Protein AF-A0A0F8WUV6-F1 (afdb_monomer_lite)

Organism: NCBI:txid412755

Radius of gyration: 24.49 Å; chains: 1; bounding box: 66×44×74 Å

Structure (mmCIF, N/CA/C/O backbone):
data_AF-A0A0F8WUV6-F1
#
_entry.id   AF-A0A0F8WUV6-F1
#
loop_
_atom_site.group_PDB
_atom_site.id
_atom_site.type_symbol
_atom_site.label_atom_id
_atom_site.label_alt_id
_atom_site.label_comp_id
_atom_site.label_asym_id
_atom_site.label_entity_id
_atom_site.label_seq_id
_atom_site.pdbx_PDB_ins_code
_atom_site.Cartn_x
_atom_site.Cartn_y
_atom_site.Cartn_z
_atom_site.occupancy
_atom_site.B_iso_or_equiv
_atom_site.auth_seq_id
_atom_site.auth_comp_id
_atom_site.auth_asym_id
_atom_site.auth_atom_id
_atom_site.pdbx_PDB_model_num
ATOM 1 N N . PRO A 1 1 ? 32.909 2.231 -0.859 1.00 32.19 1 PRO A N 1
ATOM 2 C CA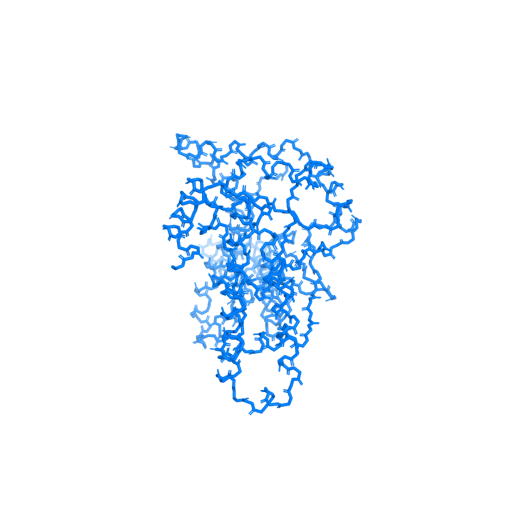 . PRO A 1 1 ? 32.395 1.569 -2.089 1.00 32.19 1 PRO A CA 1
ATOM 3 C C . PRO A 1 1 ? 30.992 2.029 -2.549 1.00 32.19 1 PRO A C 1
ATOM 5 O O . PRO A 1 1 ? 30.653 1.810 -3.706 1.00 32.19 1 PRO A O 1
ATOM 8 N N . PHE A 1 2 ? 30.187 2.683 -1.698 1.00 37.34 2 PHE A N 1
ATOM 9 C CA . PHE A 1 2 ? 28.805 3.091 -2.011 1.00 37.34 2 PHE A CA 1
ATOM 10 C C . PHE A 1 2 ? 28.686 4.558 -2.443 1.00 37.34 2 PHE A C 1
ATOM 12 O O . PHE A 1 2 ? 27.994 5.354 -1.822 1.00 37.34 2 PHE A O 1
ATOM 19 N N . GLY A 1 3 ? 29.386 4.915 -3.517 1.00 37.34 3 GLY A N 1
ATOM 20 C CA . GLY A 1 3 ? 29.335 6.248 -4.119 1.00 37.34 3 GLY A CA 1
ATOM 21 C C . GLY A 1 3 ? 28.857 6.193 -5.564 1.00 37.34 3 GLY A C 1
ATOM 22 O O . GLY A 1 3 ? 29.562 6.653 -6.453 1.00 37.34 3 GLY A O 1
ATOM 23 N N . ARG A 1 4 ? 27.698 5.585 -5.838 1.00 47.25 4 ARG A N 1
ATOM 24 C CA . ARG A 1 4 ? 27.008 5.854 -7.106 1.00 47.25 4 ARG A CA 1
ATOM 25 C C . ARG A 1 4 ? 26.023 6.976 -6.825 1.00 47.25 4 ARG A C 1
ATOM 27 O O . ARG A 1 4 ? 25.010 6.760 -6.171 1.00 47.25 4 ARG A O 1
ATOM 34 N N . THR A 1 5 ? 26.369 8.182 -7.260 1.00 59.06 5 THR A N 1
ATOM 35 C CA . THR A 1 5 ? 25.473 9.339 -7.215 1.00 59.06 5 THR A CA 1
ATOM 36 C C . THR A 1 5 ? 24.169 9.016 -7.962 1.00 59.06 5 THR A C 1
ATOM 38 O O . THR A 1 5 ? 24.191 8.185 -8.875 1.00 59.06 5 THR A O 1
ATOM 41 N N . PRO A 1 6 ? 23.037 9.671 -7.641 1.00 59.19 6 PRO A N 1
ATOM 42 C CA . PRO A 1 6 ? 21.772 9.510 -8.373 1.00 59.19 6 PRO A CA 1
ATOM 43 C C . PRO A 1 6 ? 21.948 9.554 -9.896 1.00 59.19 6 PRO A C 1
ATOM 45 O O . PRO A 1 6 ? 21.389 8.741 -10.629 1.00 59.19 6 PRO A O 1
ATOM 48 N N . SER A 1 7 ? 22.822 10.453 -10.356 1.00 66.06 7 SER A N 1
ATOM 49 C CA . SER A 1 7 ? 23.191 10.609 -11.760 1.00 66.06 7 SER A CA 1
ATOM 50 C C . SER A 1 7 ? 23.810 9.350 -12.371 1.00 66.06 7 SER A C 1
ATOM 52 O O . SER A 1 7 ? 23.517 9.027 -13.516 1.00 66.06 7 SER A O 1
ATOM 54 N N . ALA A 1 8 ? 24.621 8.596 -11.627 1.00 72.81 8 ALA A N 1
ATOM 55 C CA . ALA A 1 8 ? 25.230 7.368 -12.124 1.00 72.81 8 ALA A CA 1
ATOM 56 C C . ALA A 1 8 ? 24.192 6.257 -12.340 1.00 72.81 8 ALA A C 1
ATOM 58 O O . ALA A 1 8 ? 24.299 5.519 -13.317 1.00 72.81 8 ALA A O 1
ATOM 59 N N . VAL A 1 9 ? 23.184 6.145 -11.467 1.00 69.06 9 VAL A N 1
ATOM 60 C CA . VAL A 1 9 ? 22.094 5.163 -11.620 1.00 69.06 9 VAL A CA 1
ATOM 61 C C . VAL A 1 9 ? 21.171 5.553 -12.770 1.00 69.06 9 VAL A C 1
ATOM 63 O O . VAL A 1 9 ? 20.917 4.723 -13.640 1.00 69.06 9 VAL A O 1
ATOM 66 N N . ALA A 1 10 ? 20.766 6.824 -12.842 1.00 73.56 10 ALA A N 1
ATOM 67 C CA . ALA A 1 10 ? 19.982 7.350 -13.960 1.00 73.56 10 ALA A CA 1
ATOM 68 C C . ALA A 1 10 ? 20.689 7.122 -15.308 1.00 73.56 10 ALA A C 1
ATOM 70 O O . ALA A 1 10 ? 20.080 6.663 -16.273 1.00 73.56 10 ALA A O 1
ATOM 71 N N . MET A 1 11 ? 22.007 7.342 -15.362 1.00 78.25 11 MET A N 1
ATOM 72 C CA . MET A 1 11 ? 22.802 7.057 -16.556 1.00 78.25 11 MET A CA 1
ATOM 73 C C . MET A 1 11 ? 22.821 5.573 -16.925 1.00 78.25 11 MET A C 1
ATOM 75 O O . MET A 1 11 ? 22.878 5.264 -18.113 1.00 78.25 11 MET A O 1
ATOM 79 N N . GLN A 1 12 ? 22.767 4.649 -15.958 1.00 80.19 12 GLN A N 1
ATOM 80 C CA . GLN A 1 12 ? 22.613 3.228 -16.279 1.00 80.19 12 GLN A CA 1
ATOM 81 C C . GLN A 1 12 ? 21.224 2.935 -16.846 1.00 80.19 12 GLN A C 1
ATOM 83 O O . GLN A 1 12 ? 21.153 2.281 -17.876 1.00 80.19 12 GLN A O 1
ATOM 88 N N . ILE A 1 13 ? 20.148 3.473 -16.268 1.00 76.44 13 ILE A N 1
ATOM 89 C CA . ILE A 1 13 ? 18.793 3.304 -16.823 1.00 76.44 13 ILE A CA 1
ATOM 90 C C . ILE A 1 13 ? 18.757 3.767 -18.291 1.00 76.44 13 ILE A C 1
ATOM 92 O O . ILE A 1 13 ? 18.311 3.021 -19.156 1.00 76.44 13 ILE A O 1
ATOM 96 N N . ILE A 1 14 ? 19.343 4.931 -18.601 1.00 80.50 14 ILE A N 1
ATOM 97 C CA . ILE A 1 14 ? 19.450 5.436 -19.982 1.00 80.50 14 ILE A CA 1
ATOM 98 C C . ILE A 1 14 ? 20.308 4.520 -20.866 1.00 80.50 14 ILE A C 1
ATOM 100 O O . ILE A 1 14 ? 19.951 4.254 -22.007 1.00 80.50 14 ILE A O 1
ATOM 104 N N . ASN A 1 15 ? 21.462 4.053 -20.381 1.00 82.81 15 ASN A N 1
ATOM 105 C CA . ASN A 1 15 ? 22.360 3.220 -21.188 1.00 82.81 15 ASN A CA 1
ATOM 106 C C . ASN A 1 15 ? 21.780 1.826 -21.486 1.00 82.81 15 ASN A C 1
ATOM 108 O O . ASN A 1 15 ? 22.203 1.208 -22.459 1.00 82.81 15 ASN A O 1
ATOM 112 N N . TYR A 1 16 ? 20.876 1.329 -20.640 1.00 83.31 16 TYR A N 1
ATOM 113 C CA . TYR A 1 16 ? 20.219 0.033 -20.805 1.00 83.31 16 TYR A CA 1
ATOM 114 C C . TYR A 1 16 ? 18.838 0.141 -21.480 1.00 83.31 16 TYR A C 1
ATOM 116 O O . TYR A 1 16 ? 18.284 -0.876 -21.874 1.00 83.31 16 TYR A O 1
ATOM 124 N N . SER A 1 17 ? 18.287 1.339 -21.679 1.00 79.50 17 SER A N 1
ATOM 125 C CA . SER A 1 17 ? 17.032 1.527 -22.418 1.00 79.50 17 SER A CA 1
ATOM 126 C C . SER A 1 17 ? 17.257 1.603 -23.942 1.00 79.50 17 SER A C 1
ATOM 128 O O . SER A 1 17 ? 18.400 1.769 -24.391 1.00 79.50 17 SER A O 1
ATOM 130 N N . PRO A 1 18 ? 16.187 1.564 -24.767 1.00 76.44 18 PRO A N 1
ATOM 131 C CA . PRO A 1 18 ? 16.292 1.781 -26.215 1.00 76.44 18 PRO A CA 1
ATOM 132 C C . PRO A 1 18 ? 17.004 3.092 -26.595 1.00 76.44 18 PRO A C 1
ATOM 134 O O . PRO A 1 18 ? 17.734 3.153 -27.586 1.00 76.44 18 PRO A O 1
ATOM 137 N N . VAL A 1 19 ? 16.878 4.136 -25.766 1.00 81.25 19 VAL A N 1
ATOM 138 C CA . VAL A 1 19 ? 17.572 5.425 -25.951 1.00 81.25 19 VAL A CA 1
ATOM 139 C C . VAL A 1 19 ? 19.096 5.256 -25.892 1.00 81.25 19 VAL A C 1
ATOM 141 O O . VAL A 1 19 ? 19.833 5.934 -26.614 1.00 81.25 19 VAL A O 1
ATOM 144 N N . GLY A 1 20 ? 19.591 4.319 -25.080 1.00 77.06 20 GLY A N 1
ATOM 145 C CA . GLY A 1 20 ? 21.008 3.971 -24.990 1.00 77.06 20 GLY A CA 1
ATOM 146 C C . GLY A 1 20 ? 21.584 3.439 -26.303 1.00 77.06 20 GLY A C 1
ATOM 147 O O . GLY A 1 20 ? 22.730 3.754 -26.642 1.00 77.06 20 GLY A O 1
ATOM 148 N N . ILE A 1 21 ? 20.780 2.712 -27.086 1.00 79.50 21 ILE A N 1
ATOM 149 C CA . ILE A 1 21 ? 21.160 2.227 -28.420 1.00 79.50 21 ILE A CA 1
ATOM 150 C C . ILE A 1 21 ? 21.359 3.422 -29.357 1.00 79.50 21 ILE A C 1
ATOM 152 O O . ILE A 1 21 ? 22.437 3.580 -29.931 1.00 79.50 21 ILE A O 1
ATOM 156 N N . VAL A 1 22 ? 20.373 4.323 -29.439 1.00 80.06 22 VAL A N 1
ATOM 157 C CA . VAL A 1 22 ? 20.438 5.533 -30.283 1.00 80.06 22 VAL A CA 1
ATOM 158 C C . VAL A 1 22 ? 21.642 6.401 -29.913 1.00 80.06 22 VAL A C 1
ATOM 160 O O . VAL A 1 22 ? 22.431 6.789 -30.777 1.00 80.06 22 VAL A O 1
ATOM 163 N N . LYS A 1 23 ? 21.848 6.642 -28.613 1.00 80.69 23 LYS A N 1
ATOM 164 C CA . LYS A 1 23 ? 23.014 7.367 -28.094 1.00 80.69 23 LYS A CA 1
ATOM 165 C C . LYS A 1 23 ? 24.329 6.717 -28.531 1.00 80.69 23 LYS A C 1
ATOM 167 O O . LYS A 1 23 ? 25.264 7.428 -28.897 1.00 80.69 23 LYS A O 1
ATOM 172 N N . THR A 1 24 ? 24.402 5.387 -28.518 1.00 80.25 24 THR A N 1
ATOM 173 C CA . THR A 1 24 ? 25.588 4.633 -28.947 1.00 80.25 24 THR A CA 1
ATOM 174 C C . THR A 1 24 ? 25.874 4.833 -30.436 1.00 80.25 24 THR A C 1
ATOM 176 O O . THR A 1 24 ? 27.029 5.076 -30.794 1.00 80.25 24 THR A O 1
ATOM 179 N N . PHE A 1 25 ? 24.848 4.805 -31.295 1.00 78.94 25 PHE A N 1
ATOM 180 C CA . PHE A 1 25 ? 24.992 5.094 -32.727 1.00 78.94 25 PHE A CA 1
ATOM 181 C C . PHE A 1 25 ? 25.501 6.518 -32.973 1.00 78.94 25 PHE A C 1
ATOM 183 O O . PHE A 1 25 ? 26.522 6.698 -33.637 1.00 78.94 25 PHE A O 1
ATOM 190 N N . VAL A 1 26 ? 24.856 7.527 -32.379 1.00 78.88 26 VAL A N 1
ATOM 191 C CA . VAL A 1 26 ? 25.232 8.941 -32.563 1.00 78.88 26 VAL A CA 1
ATOM 192 C C . VAL A 1 26 ? 26.659 9.211 -32.078 1.00 78.88 26 VAL A C 1
ATOM 194 O O . VAL A 1 26 ? 27.425 9.891 -32.759 1.00 78.88 26 VAL A O 1
ATOM 197 N N . GLN A 1 27 ? 27.055 8.655 -30.930 1.00 78.44 27 GLN A N 1
ATOM 198 C CA . GLN A 1 27 ? 28.390 8.881 -30.364 1.00 78.44 27 GLN A CA 1
ATOM 199 C C . GLN A 1 27 ? 29.517 8.204 -31.153 1.00 78.44 27 GLN A C 1
ATOM 201 O O . GLN A 1 27 ? 30.629 8.734 -31.166 1.00 78.44 27 GLN A O 1
ATOM 206 N N . ASN A 1 28 ? 29.247 7.064 -31.797 1.00 72.00 28 ASN A N 1
ATOM 207 C CA . ASN A 1 28 ? 30.245 6.335 -32.587 1.00 72.00 28 ASN A CA 1
ATOM 208 C C . ASN A 1 28 ? 30.319 6.813 -34.046 1.00 72.00 28 ASN A C 1
ATOM 210 O O . ASN A 1 28 ? 31.401 6.804 -34.625 1.00 72.00 28 ASN A O 1
ATOM 214 N N . ILE A 1 29 ? 29.207 7.274 -34.630 1.00 67.31 29 ILE A N 1
ATOM 215 C CA . ILE A 1 29 ? 29.172 7.810 -36.001 1.00 67.31 29 ILE A CA 1
ATOM 216 C C . ILE A 1 29 ? 29.603 9.286 -36.020 1.00 67.31 29 ILE A C 1
ATOM 218 O O . ILE A 1 29 ? 30.429 9.684 -36.836 1.00 67.31 29 ILE A O 1
ATOM 222 N N . GLY A 1 30 ? 29.116 10.099 -35.077 1.00 63.50 30 GLY A N 1
ATOM 223 C CA . GLY A 1 30 ? 29.331 11.552 -35.059 1.00 63.50 30 GLY A CA 1
ATOM 224 C C . GLY A 1 30 ? 30.741 12.016 -34.672 1.00 63.50 30 GLY A C 1
ATOM 225 O O . GLY A 1 30 ? 31.032 13.203 -34.768 1.00 63.50 30 GLY A O 1
ATOM 226 N N . ARG A 1 31 ? 31.629 11.115 -34.226 1.00 63.06 31 ARG A N 1
ATOM 227 C CA . ARG A 1 31 ? 33.005 11.449 -33.796 1.00 63.06 31 ARG A CA 1
ATOM 228 C C . ARG A 1 31 ? 34.099 11.029 -34.782 1.00 63.06 31 ARG A C 1
ATOM 230 O O . ARG A 1 31 ? 35.277 11.188 -34.474 1.00 63.06 31 ARG A O 1
ATOM 237 N N . GLY A 1 32 ? 33.737 10.478 -35.944 1.00 61.62 32 GLY A N 1
ATOM 238 C CA . GLY A 1 32 ? 34.691 10.121 -37.005 1.00 61.62 32 GLY A CA 1
ATOM 239 C C . GLY A 1 32 ? 35.685 9.000 -36.656 1.00 61.62 32 GLY A C 1
ATOM 240 O O . GLY A 1 32 ? 36.588 8.723 -37.440 1.00 61.62 32 GLY A O 1
ATOM 241 N N . ARG A 1 33 ? 35.539 8.343 -35.496 1.00 67.19 33 ARG A N 1
ATOM 242 C CA . ARG A 1 33 ? 36.292 7.148 -35.089 1.00 67.19 33 ARG A CA 1
ATOM 243 C C . ARG A 1 33 ? 35.328 6.148 -34.463 1.00 67.19 33 ARG A C 1
ATOM 245 O O . ARG A 1 33 ? 34.777 6.406 -33.395 1.00 67.19 33 ARG A O 1
ATOM 252 N N . PHE A 1 34 ? 35.135 5.021 -35.138 1.00 79.19 34 PHE A N 1
ATOM 253 C CA . PHE A 1 34 ? 34.288 3.934 -34.665 1.00 79.19 34 PHE A CA 1
ATOM 254 C C . PHE A 1 34 ? 35.036 3.110 -33.611 1.00 79.19 34 PHE A C 1
ATOM 256 O O . PHE A 1 34 ? 36.043 2.473 -33.921 1.00 79.19 34 PHE A O 1
ATOM 263 N N . ASP A 1 35 ? 34.550 3.112 -32.368 1.00 83.75 35 ASP A N 1
ATOM 264 C CA . ASP A 1 35 ? 35.048 2.219 -31.321 1.00 83.75 35 ASP A CA 1
ATOM 265 C C . ASP A 1 35 ? 34.133 0.991 -31.251 1.00 83.75 35 ASP A C 1
ATOM 267 O O . ASP A 1 35 ? 33.050 1.014 -30.661 1.00 83.75 35 ASP A O 1
ATOM 271 N N . GLN A 1 36 ? 34.588 -0.108 -31.857 1.00 83.12 36 GLN A N 1
ATOM 272 C CA . GLN A 1 36 ? 33.837 -1.363 -31.927 1.00 83.12 36 GLN A CA 1
ATOM 273 C C . GLN A 1 36 ? 33.439 -1.894 -30.544 1.00 83.12 36 GLN A C 1
ATOM 275 O O . GLN A 1 36 ? 32.348 -2.444 -30.377 1.00 83.12 36 GLN A O 1
ATOM 280 N N . ARG A 1 37 ? 34.303 -1.723 -29.536 1.00 85.31 37 ARG A N 1
ATOM 281 C CA . ARG A 1 37 ? 34.044 -2.203 -28.177 1.00 85.31 37 ARG A CA 1
ATOM 282 C C . ARG A 1 37 ? 32.957 -1.364 -27.516 1.00 85.31 37 ARG A C 1
ATOM 284 O O . ARG A 1 37 ? 32.045 -1.936 -26.925 1.00 85.31 37 ARG A O 1
ATOM 291 N N . LEU A 1 38 ? 33.029 -0.034 -27.611 1.00 81.31 38 LEU A N 1
ATOM 292 C CA . LEU A 1 38 ? 31.988 0.847 -27.066 1.00 81.31 38 LEU A CA 1
ATOM 293 C C . LEU A 1 38 ? 30.650 0.648 -27.776 1.00 81.31 38 LEU A C 1
ATOM 295 O O . LEU A 1 38 ? 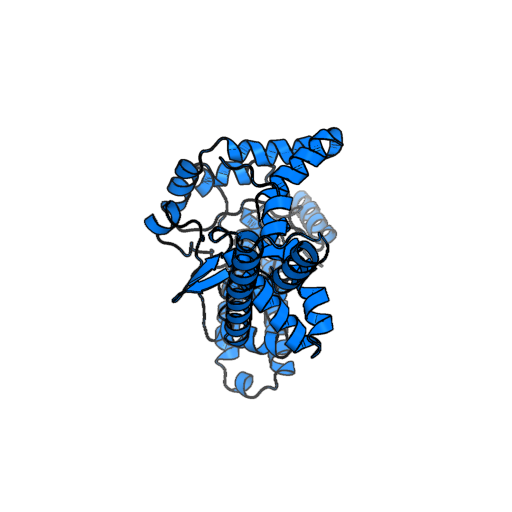29.612 0.622 -27.116 1.00 81.31 38 LEU A O 1
ATOM 299 N N . PHE A 1 39 ? 30.680 0.464 -29.093 1.00 83.75 39 PHE A N 1
ATOM 300 C CA . PHE A 1 39 ? 29.491 0.195 -29.887 1.00 83.75 39 PHE A CA 1
ATOM 301 C C . PHE A 1 39 ? 28.821 -1.130 -29.494 1.00 83.75 39 PHE A C 1
ATOM 303 O O . PHE A 1 39 ? 27.643 -1.145 -29.140 1.00 83.75 39 PHE A O 1
ATOM 310 N N . SER A 1 40 ? 29.588 -2.226 -29.456 1.00 85.88 40 SER A N 1
ATOM 311 C CA . SER A 1 40 ? 29.090 -3.550 -29.058 1.00 85.88 40 SER A CA 1
ATOM 312 C C . SER A 1 40 ? 28.564 -3.559 -27.617 1.00 85.88 40 SER A C 1
ATOM 314 O O . SER A 1 40 ? 27.461 -4.039 -27.358 1.00 85.88 40 SER A O 1
ATOM 316 N N . GLN A 1 41 ? 29.291 -2.939 -26.678 1.00 86.62 41 GLN A N 1
ATOM 317 C CA . GLN A 1 41 ? 28.828 -2.805 -25.293 1.00 86.62 41 GLN A CA 1
ATOM 318 C C . GLN A 1 41 ? 27.547 -1.969 -25.185 1.00 86.62 41 GLN A C 1
ATOM 320 O O . GLN A 1 41 ? 26.678 -2.303 -24.384 1.00 86.62 41 GLN A O 1
ATOM 325 N N . GLY A 1 42 ? 27.421 -0.887 -25.955 1.00 83.69 42 GLY A N 1
ATOM 326 C CA . GLY A 1 42 ? 26.232 -0.036 -25.948 1.00 83.69 42 GLY A CA 1
ATOM 327 C C . GLY A 1 42 ? 24.994 -0.749 -26.492 1.00 83.69 42 GLY A C 1
ATOM 328 O O . GLY A 1 42 ? 23.955 -0.737 -25.835 1.00 83.69 42 GLY A O 1
ATOM 329 N N . ILE A 1 43 ? 25.123 -1.450 -27.625 1.00 85.38 43 ILE A N 1
ATOM 330 C CA . ILE A 1 43 ? 24.038 -2.277 -28.175 1.00 85.38 43 ILE A CA 1
ATOM 331 C C . ILE A 1 43 ? 23.666 -3.396 -27.205 1.00 85.38 43 ILE A C 1
ATOM 333 O O . ILE A 1 43 ? 22.489 -3.562 -26.897 1.00 85.38 43 ILE A O 1
ATOM 337 N N . GLY A 1 44 ? 24.652 -4.128 -26.678 1.00 86.56 44 GLY A N 1
ATOM 338 C CA . GLY A 1 44 ? 24.404 -5.224 -25.742 1.00 86.56 44 GLY A CA 1
ATOM 339 C C . GLY A 1 44 ? 23.648 -4.769 -24.491 1.00 86.56 44 GLY A C 1
ATOM 340 O O . GLY A 1 44 ? 22.690 -5.423 -24.078 1.00 86.56 44 GLY A O 1
ATOM 341 N N . ARG A 1 45 ? 24.016 -3.612 -23.919 1.00 86.94 45 ARG A N 1
ATOM 342 C CA . ARG A 1 45 ? 23.289 -3.014 -22.785 1.00 86.94 45 ARG A CA 1
ATOM 343 C C . ARG A 1 45 ? 21.863 -2.632 -23.163 1.00 86.94 45 ARG A C 1
ATOM 345 O O . ARG A 1 45 ? 20.946 -2.970 -22.423 1.00 86.94 45 ARG A O 1
ATOM 352 N N . GLY A 1 46 ? 21.683 -1.983 -24.310 1.00 84.94 46 GLY A N 1
ATOM 353 C CA . GLY A 1 46 ? 20.366 -1.579 -24.790 1.00 84.94 46 GLY A CA 1
ATOM 354 C C . GLY A 1 46 ? 19.427 -2.761 -25.035 1.00 84.94 46 GLY A C 1
ATOM 355 O O . GLY A 1 46 ? 18.285 -2.727 -24.589 1.00 84.94 46 GLY A O 1
ATOM 356 N N . ILE A 1 47 ? 19.908 -3.839 -25.665 1.00 87.31 47 ILE A N 1
ATOM 357 C CA . ILE A 1 47 ? 19.124 -5.073 -25.852 1.00 87.31 47 ILE A CA 1
ATOM 358 C C . ILE A 1 47 ? 18.764 -5.682 -24.494 1.00 87.31 47 ILE A C 1
ATOM 360 O O . ILE A 1 47 ? 17.601 -5.992 -24.248 1.00 87.31 47 ILE A O 1
ATOM 364 N N . THR A 1 48 ? 19.743 -5.802 -23.593 1.00 89.50 48 THR A N 1
ATOM 365 C CA . THR A 1 48 ? 19.534 -6.404 -22.266 1.00 89.50 48 THR A CA 1
ATOM 366 C C . THR A 1 48 ? 18.479 -5.655 -21.461 1.00 89.50 48 THR A C 1
ATOM 368 O O . THR A 1 48 ? 17.599 -6.274 -20.869 1.00 89.50 48 THR A O 1
ATOM 371 N N . GLY A 1 49 ? 18.545 -4.324 -21.422 1.00 88.56 49 GLY A N 1
ATOM 372 C CA . GLY A 1 49 ? 17.559 -3.568 -20.662 1.00 88.56 49 GLY A CA 1
ATOM 373 C C . GLY A 1 49 ? 16.216 -3.430 -21.366 1.00 88.56 49 GLY A C 1
ATOM 374 O O . GLY A 1 49 ? 15.205 -3.405 -20.677 1.00 88.56 49 GLY A O 1
ATOM 375 N N . THR A 1 50 ? 16.167 -3.453 -22.701 1.00 88.62 50 THR A N 1
ATOM 376 C CA . THR A 1 50 ? 14.893 -3.555 -23.438 1.00 88.62 50 THR A CA 1
ATOM 377 C C . THR A 1 50 ? 14.179 -4.868 -23.117 1.00 88.62 50 THR A C 1
ATOM 379 O O . THR A 1 50 ? 12.976 -4.857 -22.885 1.00 88.62 50 THR A O 1
ATOM 382 N N . ALA A 1 51 ? 14.913 -5.981 -23.010 1.00 92.44 51 ALA A N 1
ATOM 383 C CA . ALA A 1 51 ? 14.339 -7.250 -22.566 1.00 92.44 51 ALA A CA 1
ATOM 384 C C . ALA A 1 51 ? 13.785 -7.162 -21.132 1.00 92.44 51 ALA A C 1
ATOM 386 O O . ALA A 1 51 ? 12.698 -7.663 -20.868 1.00 92.44 51 ALA A O 1
ATOM 387 N N . ALA A 1 52 ? 14.484 -6.483 -20.216 1.00 93.88 52 ALA A N 1
ATOM 388 C CA . ALA A 1 52 ? 13.975 -6.251 -18.862 1.00 93.88 52 ALA A CA 1
ATOM 389 C C . ALA A 1 52 ? 12.711 -5.369 -18.850 1.00 93.88 52 ALA A C 1
ATOM 391 O O . ALA A 1 52 ? 11.772 -5.671 -18.126 1.00 93.88 52 ALA A O 1
ATOM 392 N N . ILE A 1 53 ? 12.658 -4.316 -19.670 1.00 93.56 53 ILE A N 1
ATOM 393 C CA . ILE A 1 53 ? 11.454 -3.482 -19.827 1.00 93.56 53 ILE A CA 1
ATOM 394 C C . ILE A 1 53 ? 10.287 -4.335 -20.331 1.00 93.56 53 ILE A C 1
ATOM 396 O O . ILE A 1 53 ? 9.217 -4.290 -19.740 1.00 93.56 53 ILE A O 1
ATOM 400 N N . PHE A 1 54 ? 10.503 -5.158 -21.359 1.00 95.00 54 PHE A N 1
ATOM 401 C CA . PHE A 1 54 ? 9.470 -6.054 -21.881 1.00 95.00 54 PHE A CA 1
ATOM 402 C C . PHE A 1 54 ? 8.963 -7.038 -20.816 1.00 95.00 54 PHE A C 1
ATOM 404 O O . PHE A 1 54 ? 7.762 -7.174 -20.627 1.00 95.00 54 PHE A O 1
ATOM 411 N N . ILE A 1 55 ? 9.866 -7.650 -20.041 1.00 96.75 55 ILE A N 1
ATOM 412 C CA . ILE A 1 55 ? 9.476 -8.489 -18.897 1.00 96.75 55 ILE A CA 1
ATOM 413 C C . ILE A 1 55 ? 8.640 -7.684 -17.894 1.00 96.75 55 ILE A C 1
ATOM 415 O O . ILE A 1 55 ? 7.652 -8.191 -17.381 1.00 96.75 55 ILE A O 1
ATOM 419 N N . GLY A 1 56 ? 9.013 -6.434 -17.617 1.00 96.56 56 GLY A N 1
ATOM 420 C CA . GLY A 1 56 ? 8.245 -5.547 -16.745 1.00 96.56 56 GLY A CA 1
ATOM 421 C C . GLY A 1 56 ? 6.827 -5.265 -17.248 1.00 96.56 56 GLY A C 1
ATOM 422 O O . GLY A 1 56 ? 5.907 -5.240 -16.436 1.00 96.56 56 GLY A O 1
ATOM 423 N N . MET A 1 57 ? 6.652 -5.093 -18.563 1.00 96.44 57 MET A N 1
ATOM 424 C CA . MET A 1 57 ? 5.336 -4.927 -19.196 1.00 96.44 57 MET A CA 1
ATOM 425 C C . MET A 1 57 ? 4.474 -6.177 -18.994 1.00 96.44 57 MET A C 1
ATOM 427 O O . MET A 1 57 ? 3.396 -6.090 -18.418 1.00 96.44 57 MET A O 1
ATOM 431 N N . GLU A 1 58 ? 5.002 -7.351 -19.344 1.00 97.19 58 GLU A N 1
ATOM 432 C CA . GLU A 1 58 ? 4.318 -8.641 -19.162 1.00 97.19 58 GLU A CA 1
ATOM 433 C C . GLU A 1 58 ? 3.966 -8.904 -17.691 1.00 97.19 58 GLU A C 1
ATOM 435 O O . GLU A 1 58 ? 2.880 -9.379 -17.361 1.00 97.19 58 GLU A O 1
ATOM 440 N N . MET A 1 59 ? 4.866 -8.563 -16.763 1.00 97.06 59 MET A N 1
ATOM 441 C CA . MET A 1 59 ? 4.578 -8.681 -15.335 1.00 97.06 59 MET A CA 1
ATOM 442 C C . MET A 1 59 ? 3.437 -7.758 -14.895 1.00 97.06 59 MET A C 1
ATOM 444 O O . MET A 1 59 ? 2.742 -8.107 -13.947 1.00 97.06 59 MET A O 1
ATOM 448 N N . PHE A 1 60 ? 3.237 -6.604 -15.533 1.00 96.06 60 PHE A N 1
ATOM 449 C CA . PHE A 1 60 ? 2.119 -5.708 -15.227 1.00 96.06 60 PHE A CA 1
ATOM 450 C C . PHE A 1 60 ? 0.796 -6.268 -15.729 1.00 96.06 60 PHE A C 1
ATOM 452 O O . PHE A 1 60 ? -0.134 -6.384 -14.935 1.00 96.06 60 PHE A O 1
ATOM 459 N N . GLU A 1 61 ? 0.747 -6.729 -16.979 1.00 94.50 61 GLU A N 1
ATOM 460 C CA . GLU A 1 61 ? -0.458 -7.349 -17.550 1.00 94.50 61 GLU A CA 1
ATOM 461 C C . GLU A 1 61 ? -0.931 -8.568 -16.740 1.00 94.50 61 GLU A C 1
ATOM 463 O O . GLU A 1 61 ? -2.126 -8.823 -16.614 1.00 94.50 61 GLU A O 1
ATOM 468 N N . ASN A 1 62 ? 0.007 -9.303 -16.134 1.00 94.75 62 ASN A N 1
ATOM 469 C CA . ASN A 1 62 ? -0.281 -10.485 -15.319 1.00 94.75 62 ASN A CA 1
ATOM 470 C C . ASN A 1 62 ? -0.419 -10.189 -13.808 1.00 94.75 62 ASN A C 1
ATOM 472 O O . ASN A 1 62 ? -0.386 -11.116 -12.995 1.00 94.75 62 ASN A O 1
ATOM 476 N N . ASP A 1 63 ? -0.524 -8.917 -13.400 1.00 92.50 63 ASP A N 1
ATOM 477 C CA . ASP A 1 63 ? -0.611 -8.489 -11.992 1.00 92.50 63 ASP A CA 1
ATOM 478 C C . ASP A 1 63 ? 0.543 -9.038 -11.115 1.00 92.50 63 ASP A C 1
ATOM 480 O O . ASP A 1 63 ? 0.399 -9.313 -9.925 1.00 92.50 63 ASP A O 1
ATOM 484 N N . MET A 1 64 ? 1.721 -9.252 -11.703 1.00 96.12 64 MET A N 1
ATOM 485 C CA . MET A 1 64 ? 2.932 -9.760 -11.048 1.00 96.12 64 MET A CA 1
ATOM 486 C C . MET A 1 64 ? 3.902 -8.656 -10.626 1.00 96.12 64 MET A C 1
ATOM 488 O O . MET A 1 64 ? 4.899 -8.952 -9.965 1.00 96.12 64 MET A O 1
ATOM 492 N N . ILE A 1 65 ? 3.636 -7.402 -10.983 1.00 95.62 65 ILE A N 1
ATOM 493 C CA . ILE A 1 65 ? 4.410 -6.233 -10.564 1.00 95.62 65 ILE A CA 1
ATOM 494 C C . ILE A 1 65 ? 3.470 -5.172 -10.003 1.00 95.62 65 ILE A C 1
ATOM 496 O O . ILE A 1 65 ? 2.387 -4.925 -10.518 1.00 95.62 65 ILE A O 1
ATOM 500 N N . SER A 1 66 ? 3.898 -4.541 -8.924 1.00 93.69 66 SER A N 1
ATOM 501 C CA . SER A 1 66 ? 3.253 -3.385 -8.327 1.00 93.69 66 SER A CA 1
ATOM 502 C C . SER A 1 66 ? 4.151 -2.174 -8.527 1.00 93.69 66 SER A C 1
ATOM 504 O O . SER A 1 66 ? 5.370 -2.243 -8.335 1.00 93.69 66 SER A O 1
ATOM 506 N N . LEU A 1 67 ? 3.539 -1.065 -8.926 1.00 92.25 67 LEU A N 1
ATOM 507 C CA . LEU A 1 67 ? 4.235 0.165 -9.287 1.00 92.25 67 LEU A CA 1
ATOM 508 C C . LEU A 1 67 ? 4.318 1.108 -8.082 1.00 92.25 67 LEU A C 1
ATOM 510 O O . LEU A 1 67 ? 4.543 0.669 -6.950 1.00 92.25 67 LEU A O 1
ATOM 514 N N . ASP A 1 68 ? 4.174 2.408 -8.313 1.00 87.94 68 ASP A N 1
ATOM 515 C CA . ASP A 1 68 ? 4.256 3.405 -7.259 1.00 87.94 68 ASP A CA 1
ATOM 516 C C . ASP A 1 68 ? 3.159 3.265 -6.214 1.00 87.94 68 ASP A C 1
ATOM 518 O O . ASP A 1 68 ? 2.082 2.727 -6.451 1.00 87.94 68 ASP A O 1
ATOM 522 N N . PHE A 1 69 ? 3.460 3.766 -5.018 1.00 84.12 69 PHE A N 1
ATOM 523 C CA . PHE A 1 69 ? 2.504 3.737 -3.928 1.00 84.12 69 PHE A CA 1
ATOM 524 C C . PHE A 1 69 ? 1.273 4.599 -4.270 1.00 84.12 69 PHE A C 1
ATOM 526 O O . PHE A 1 69 ? 1.457 5.751 -4.680 1.00 84.12 69 PHE A O 1
ATOM 533 N N . PRO A 1 70 ? 0.041 4.100 -4.062 1.00 86.44 70 PRO A N 1
ATOM 534 C CA . PRO A 1 70 ? -1.161 4.812 -4.474 1.00 86.44 70 PRO A CA 1
ATOM 535 C C . PRO A 1 70 ? -1.339 6.196 -3.844 1.00 86.44 70 PRO A C 1
ATOM 537 O O . PRO A 1 70 ? -1.027 6.444 -2.669 1.00 86.44 70 PRO A O 1
ATOM 540 N N . THR A 1 71 ? -1.921 7.111 -4.618 1.00 83.88 71 THR A N 1
ATOM 541 C CA . THR A 1 71 ? -2.178 8.496 -4.193 1.00 83.88 71 THR A CA 1
ATOM 542 C C . THR A 1 71 ? -3.506 8.654 -3.454 1.00 83.88 71 THR A C 1
ATOM 544 O O . THR A 1 71 ? -3.616 9.530 -2.588 1.00 83.88 71 THR A O 1
ATOM 547 N N . THR A 1 72 ? -4.484 7.779 -3.700 1.00 87.50 72 THR A N 1
ATOM 548 C CA . THR A 1 72 ? -5.777 7.779 -3.000 1.00 87.50 72 THR A CA 1
ATOM 549 C C . THR A 1 72 ? -5.712 6.954 -1.713 1.00 87.50 72 THR A C 1
ATOM 551 O O . THR A 1 72 ? -4.946 6.000 -1.601 1.00 87.50 72 THR A O 1
ATOM 554 N N . GLU A 1 73 ? -6.478 7.337 -0.689 1.00 86.94 73 GLU A N 1
ATOM 555 C CA . GLU A 1 73 ? -6.480 6.599 0.583 1.00 86.94 73 GLU A CA 1
ATOM 556 C C . GLU A 1 73 ? -7.119 5.215 0.454 1.00 86.94 73 GLU A C 1
ATOM 558 O O . GLU A 1 73 ? -6.561 4.248 0.963 1.00 86.94 73 GLU A O 1
ATOM 563 N N . ALA A 1 74 ? -8.236 5.112 -0.271 1.00 88.38 74 ALA A N 1
ATOM 564 C CA . ALA A 1 74 ? -8.935 3.848 -0.484 1.00 88.38 74 ALA A CA 1
ATOM 565 C C . ALA A 1 74 ? -8.026 2.803 -1.148 1.00 88.38 74 ALA A C 1
ATOM 567 O O . ALA A 1 74 ? -7.926 1.679 -0.664 1.00 88.38 74 ALA A O 1
ATOM 568 N N . GLU A 1 75 ? -7.286 3.190 -2.191 1.00 92.00 75 GLU A N 1
ATOM 569 C CA . GLU A 1 75 ? -6.373 2.271 -2.869 1.00 92.00 75 GLU A CA 1
ATOM 570 C C . GLU A 1 75 ? -5.183 1.878 -1.989 1.00 92.00 75 GLU A C 1
ATOM 572 O O . GLU A 1 75 ? -4.794 0.712 -1.964 1.00 92.00 75 GLU A O 1
ATOM 577 N N . ARG A 1 76 ? -4.626 2.816 -1.208 1.00 91.31 76 ARG A N 1
ATOM 578 C CA . ARG A 1 76 ? -3.571 2.492 -0.232 1.00 91.31 76 ARG A CA 1
ATOM 579 C C . ARG A 1 76 ? -4.040 1.472 0.797 1.00 91.31 76 ARG A C 1
ATOM 581 O O . ARG A 1 76 ? -3.298 0.541 1.102 1.00 91.31 76 ARG A O 1
ATOM 588 N N . ASN A 1 77 ? -5.245 1.659 1.327 1.00 92.44 77 ASN A N 1
ATOM 589 C CA . ASN A 1 77 ? -5.831 0.734 2.290 1.00 92.44 77 ASN A CA 1
ATOM 590 C C . ASN A 1 77 ? -6.069 -0.630 1.637 1.00 92.44 77 ASN A C 1
ATOM 592 O O . ASN A 1 77 ? -5.772 -1.653 2.243 1.00 92.44 77 ASN A O 1
ATOM 596 N N . GLN A 1 78 ? -6.508 -0.652 0.377 1.00 95.06 78 GLN A N 1
ATOM 597 C CA . GLN A 1 78 ? -6.701 -1.896 -0.361 1.00 95.06 78 GLN A CA 1
ATOM 598 C C . GLN A 1 78 ? -5.372 -2.635 -0.584 1.00 95.06 78 GLN A C 1
ATOM 600 O O . GLN A 1 78 ? -5.280 -3.839 -0.363 1.00 95.06 78 GLN A O 1
ATOM 605 N N . TRP A 1 79 ? -4.308 -1.916 -0.949 1.00 93.81 79 TRP A N 1
ATOM 606 C CA . TRP A 1 79 ? -2.967 -2.493 -1.061 1.00 93.81 79 TRP A CA 1
ATOM 607 C C . TRP A 1 79 ? -2.473 -3.058 0.276 1.00 93.81 79 TRP A C 1
ATOM 609 O O . TRP A 1 79 ? -1.849 -4.118 0.298 1.00 93.81 79 TRP A O 1
ATOM 619 N N . GLU A 1 80 ? -2.759 -2.380 1.390 1.00 92.69 80 GLU A N 1
ATOM 620 C CA . GLU A 1 80 ? -2.423 -2.857 2.736 1.00 92.69 80 GLU A CA 1
ATOM 621 C C . GLU A 1 80 ? -3.162 -4.163 3.077 1.00 92.69 80 GLU A C 1
ATOM 623 O O . GLU A 1 80 ? -2.530 -5.104 3.572 1.00 92.69 80 GLU A O 1
ATOM 628 N N . LEU A 1 81 ? -4.452 -4.259 2.731 1.00 94.12 81 LEU A N 1
ATOM 629 C CA . LEU A 1 81 ? -5.262 -5.471 2.900 1.00 94.12 81 LEU A CA 1
ATOM 630 C C . LEU A 1 81 ? -4.742 -6.655 2.085 1.00 94.12 81 LEU A C 1
ATOM 632 O O . LEU A 1 81 ? -4.774 -7.781 2.566 1.00 94.12 81 LEU A O 1
ATOM 636 N N . GLU A 1 82 ? -4.204 -6.402 0.896 1.00 94.06 82 GLU A N 1
ATOM 637 C CA . GLU A 1 82 ? -3.649 -7.427 -0.000 1.00 94.06 82 GLU A CA 1
ATOM 638 C C . GLU A 1 82 ? -2.188 -7.776 0.297 1.00 94.06 82 GLU A C 1
ATOM 640 O O . GLU A 1 82 ? -1.607 -8.687 -0.304 1.00 94.06 82 GLU A O 1
ATOM 645 N N . GLY A 1 83 ? -1.552 -7.012 1.187 1.00 92.25 83 GLY A N 1
ATOM 646 C CA . GLY A 1 83 ? -0.114 -7.075 1.412 1.00 92.25 83 GLY A CA 1
ATOM 647 C C . GLY A 1 83 ? 0.719 -6.596 0.215 1.00 92.25 83 GLY A C 1
ATOM 648 O O . GLY A 1 83 ? 1.916 -6.905 0.158 1.00 92.25 83 GLY A O 1
ATOM 649 N N . ARG A 1 84 ? 0.130 -5.850 -0.734 1.00 92.75 84 ARG A N 1
ATOM 650 C CA . ARG A 1 84 ? 0.852 -5.217 -1.849 1.00 92.75 84 ARG A CA 1
ATOM 651 C C . ARG A 1 84 ? 1.825 -4.166 -1.322 1.00 92.75 84 ARG A C 1
ATOM 653 O O . ARG A 1 84 ? 1.543 -3.416 -0.390 1.00 92.75 84 ARG A O 1
ATOM 660 N N . LYS A 1 85 ? 2.989 -4.077 -1.959 1.00 88.81 85 LYS A N 1
ATOM 661 C CA . LYS A 1 85 ? 4.009 -3.056 -1.676 1.00 88.81 85 LYS A CA 1
ATOM 662 C C . LYS A 1 85 ? 4.359 -2.314 -2.944 1.00 88.81 85 LYS A C 1
ATOM 664 O O . LYS A 1 85 ? 4.390 -2.925 -3.998 1.00 88.81 85 LYS A O 1
ATOM 669 N N . ALA A 1 86 ? 4.716 -1.042 -2.837 1.00 91.44 86 ALA A N 1
ATOM 670 C CA . ALA A 1 86 ? 5.229 -0.305 -3.986 1.00 91.44 86 ALA A CA 1
ATOM 671 C C . ALA A 1 86 ? 6.525 -0.916 -4.542 1.00 91.44 86 ALA A C 1
ATOM 673 O O . ALA A 1 86 ? 7.306 -1.522 -3.795 1.00 91.44 86 ALA A O 1
ATOM 674 N N . ASN A 1 87 ? 6.724 -0.758 -5.850 1.00 91.69 87 ASN A N 1
ATOM 675 C CA . ASN A 1 87 ? 7.838 -1.274 -6.645 1.00 91.69 87 ASN A CA 1
ATOM 676 C C . ASN A 1 87 ? 8.279 -2.670 -6.225 1.00 91.69 87 ASN A C 1
ATOM 678 O O . ASN A 1 87 ? 9.409 -2.891 -5.757 1.00 91.69 87 ASN A O 1
ATOM 682 N N . SER A 1 88 ? 7.348 -3.605 -6.322 1.00 94.31 88 SER A N 1
ATOM 683 C CA . SER A 1 88 ? 7.565 -4.982 -5.916 1.00 94.31 88 SER A CA 1
ATOM 684 C C . SER A 1 88 ? 7.094 -5.933 -7.000 1.00 94.31 88 SER A C 1
ATOM 686 O O . SER A 1 88 ? 6.274 -5.589 -7.838 1.00 94.31 88 SER A O 1
ATOM 688 N N . ILE A 1 89 ? 7.636 -7.141 -6.989 1.00 95.75 89 ILE A N 1
ATOM 689 C CA . ILE A 1 89 ? 7.205 -8.231 -7.859 1.00 95.75 89 ILE A CA 1
ATOM 690 C C . ILE A 1 89 ? 6.672 -9.382 -7.018 1.00 95.75 89 ILE A C 1
ATOM 692 O O . ILE A 1 89 ? 7.156 -9.616 -5.904 1.00 95.75 89 ILE A O 1
ATOM 696 N N . LYS A 1 90 ? 5.689 -10.109 -7.546 1.00 95.56 90 LYS A N 1
ATOM 697 C CA . LYS A 1 90 ? 5.221 -11.367 -6.968 1.00 95.56 90 LYS A CA 1
ATOM 698 C C . LYS A 1 90 ? 6.251 -12.457 -7.247 1.00 95.56 90 LYS A C 1
ATOM 700 O O . LYS A 1 90 ? 6.616 -12.714 -8.392 1.00 95.56 90 LYS A O 1
ATOM 705 N N . VAL A 1 91 ? 6.718 -13.109 -6.189 1.00 92.94 91 VAL A N 1
ATOM 706 C CA . VAL A 1 91 ? 7.581 -14.293 -6.263 1.00 92.94 91 VAL A CA 1
ATOM 707 C C . VAL A 1 91 ? 7.043 -15.322 -5.278 1.00 92.94 91 VAL A C 1
ATOM 709 O O . VAL A 1 91 ? 7.207 -15.176 -4.062 1.00 92.94 91 VAL A O 1
ATOM 712 N N . GLY A 1 92 ? 6.382 -16.353 -5.808 1.00 91.38 92 GLY A N 1
ATOM 713 C CA . GLY A 1 92 ? 5.544 -17.242 -5.005 1.00 91.38 92 GLY A CA 1
ATOM 714 C C . GLY A 1 92 ? 4.393 -16.460 -4.365 1.00 91.38 92 GLY A C 1
ATOM 715 O O . GLY A 1 92 ? 3.806 -15.588 -4.994 1.00 91.38 92 GLY A O 1
ATOM 716 N N . GLU A 1 93 ? 4.120 -16.709 -3.087 1.00 91.56 93 GLU A N 1
ATOM 717 C CA . GLU A 1 93 ? 3.036 -16.056 -2.330 1.00 91.56 93 GLU A CA 1
ATOM 718 C C . GLU A 1 93 ? 3.456 -14.724 -1.679 1.00 91.56 93 GLU A C 1
ATOM 720 O O . GLU A 1 93 ? 2.911 -14.313 -0.650 1.00 91.56 93 GLU A O 1
ATOM 725 N N . LYS A 1 94 ? 4.493 -14.062 -2.207 1.00 93.50 94 LYS A N 1
ATOM 726 C CA . LYS A 1 94 ? 5.077 -12.868 -1.587 1.00 93.50 94 LYS A CA 1
ATOM 727 C C . LYS A 1 94 ? 5.351 -11.762 -2.589 1.00 93.50 94 LYS A C 1
ATOM 729 O O . LYS A 1 94 ? 5.907 -12.004 -3.658 1.00 93.50 94 LYS A O 1
ATOM 734 N N . TRP A 1 95 ? 5.078 -10.536 -2.167 1.00 94.38 95 TRP A N 1
ATOM 735 C CA . TRP A 1 95 ? 5.583 -9.329 -2.804 1.00 94.38 95 TRP A CA 1
ATOM 736 C C . TRP A 1 95 ? 7.007 -9.050 -2.334 1.00 94.38 95 TRP A C 1
ATOM 738 O O . TRP A 1 95 ? 7.274 -9.002 -1.131 1.00 94.38 95 TRP A O 1
ATOM 748 N N . ARG A 1 96 ? 7.926 -8.849 -3.277 1.00 93.12 96 ARG A N 1
ATOM 749 C CA . ARG A 1 96 ? 9.345 -8.571 -3.023 1.00 93.12 96 ARG A CA 1
ATOM 750 C C . ARG A 1 96 ? 9.751 -7.281 -3.700 1.00 93.12 96 ARG A C 1
ATOM 752 O O . ARG A 1 96 ? 9.577 -7.146 -4.906 1.00 93.12 96 ARG A O 1
ATOM 759 N N . SER A 1 97 ? 10.332 -6.354 -2.944 1.00 91.00 97 SER A N 1
ATOM 760 C CA . SER A 1 97 ? 10.801 -5.100 -3.527 1.00 91.00 97 SER A CA 1
ATOM 761 C C . SER A 1 97 ? 11.908 -5.355 -4.544 1.00 91.00 97 SER A C 1
ATOM 763 O O . SER A 1 97 ? 12.854 -6.095 -4.263 1.00 91.00 97 SER A O 1
ATOM 765 N N . VAL A 1 98 ? 11.823 -4.697 -5.701 1.00 90.00 98 VAL A N 1
ATOM 766 C CA . VAL A 1 98 ? 12.862 -4.774 -6.739 1.00 90.00 98 VAL A CA 1
ATOM 767 C C . VAL A 1 98 ? 14.015 -3.799 -6.499 1.00 90.00 98 VAL A C 1
ATOM 769 O O . VAL A 1 98 ? 15.017 -3.842 -7.209 1.00 90.00 98 VAL A O 1
ATOM 772 N N . LEU A 1 99 ? 13.917 -2.934 -5.483 1.00 82.25 99 LEU A N 1
ATOM 773 C CA . LEU A 1 99 ? 14.944 -1.939 -5.162 1.00 82.25 99 LEU A CA 1
ATOM 774 C C . LEU A 1 99 ? 16.350 -2.538 -4.987 1.00 82.25 99 LEU A C 1
ATOM 776 O O . LEU A 1 99 ? 17.295 -1.988 -5.560 1.00 82.25 99 LEU A O 1
ATOM 780 N N . PRO A 1 100 ? 16.534 -3.658 -4.256 1.00 84.88 100 PRO A N 1
ATOM 781 C CA . PRO A 1 100 ? 17.851 -4.275 -4.104 1.00 84.88 100 PRO A CA 1
ATOM 782 C C . PRO A 1 100 ? 18.468 -4.771 -5.418 1.00 84.88 100 PRO A C 1
ATOM 784 O O . PRO A 1 100 ? 19.685 -4.925 -5.489 1.00 84.88 100 PRO A O 1
ATOM 787 N N . LEU A 1 101 ? 17.663 -4.981 -6.469 1.00 86.25 101 LEU A N 1
ATOM 788 C CA . LEU A 1 101 ? 18.138 -5.390 -7.798 1.00 86.25 101 LEU A CA 1
ATOM 789 C C . LEU A 1 101 ? 18.797 -4.232 -8.572 1.00 86.25 101 LEU A C 1
ATOM 791 O O . LEU A 1 101 ? 19.336 -4.427 -9.664 1.00 86.25 101 LEU A O 1
ATOM 795 N N . GLY A 1 102 ? 18.773 -3.013 -8.023 1.00 83.06 102 GLY A N 1
ATOM 796 C CA . GLY A 1 102 ? 19.417 -1.845 -8.610 1.00 83.06 102 GLY A CA 1
ATOM 797 C C . GLY A 1 102 ? 18.812 -1.465 -9.970 1.00 83.06 102 GLY A C 1
ATOM 798 O O . GLY A 1 102 ? 17.593 -1.524 -10.133 1.00 83.06 102 GLY A O 1
ATOM 799 N N . PRO A 1 103 ? 19.633 -1.070 -10.966 1.00 81.44 103 PRO A N 1
ATOM 800 C CA . PRO A 1 103 ? 19.133 -0.641 -12.273 1.00 81.44 103 PRO A CA 1
ATOM 801 C C . PRO A 1 103 ? 18.260 -1.680 -12.985 1.00 81.44 103 PRO A C 1
ATOM 803 O O . PRO A 1 103 ? 17.328 -1.295 -13.675 1.00 81.44 103 PRO A O 1
ATOM 806 N N . GLY A 1 104 ? 18.525 -2.979 -12.797 1.00 86.75 104 GLY A N 1
ATOM 807 C CA . GLY A 1 104 ? 17.714 -4.040 -13.401 1.00 86.75 104 GLY A CA 1
ATOM 808 C C . GLY A 1 104 ? 16.276 -4.037 -12.883 1.00 86.75 104 GLY A C 1
ATOM 809 O O . GLY A 1 104 ? 15.343 -4.071 -13.675 1.00 86.75 104 GLY A O 1
ATOM 810 N N . GLY A 1 105 ? 16.094 -3.895 -11.565 1.00 89.31 105 GLY A N 1
ATOM 811 C CA . GLY A 1 105 ? 14.766 -3.774 -10.959 1.00 89.31 105 GLY A CA 1
ATOM 812 C C . GLY A 1 105 ? 14.011 -2.531 -11.427 1.00 89.31 105 GLY A C 1
ATOM 813 O O . GLY A 1 105 ? 12.812 -2.593 -11.658 1.00 89.31 105 GLY A O 1
ATOM 814 N N . MET A 1 106 ? 14.712 -1.414 -11.637 1.00 86.81 106 MET A N 1
ATOM 815 C CA . MET A 1 106 ? 14.091 -0.185 -12.146 1.00 86.81 106 MET A CA 1
ATOM 816 C C . MET A 1 106 ? 13.643 -0.302 -13.604 1.00 86.81 106 MET A C 1
ATOM 818 O O . MET A 1 106 ? 12.658 0.321 -13.978 1.00 86.81 106 MET A O 1
ATOM 822 N N . LEU A 1 107 ? 14.330 -1.103 -14.423 1.00 90.94 107 LEU A N 1
ATOM 823 C CA . LEU A 1 107 ? 13.890 -1.377 -15.793 1.00 90.94 107 LEU A CA 1
ATOM 824 C C . LEU A 1 107 ? 12.607 -2.219 -15.819 1.00 90.94 107 LEU A C 1
ATOM 826 O O . LEU A 1 107 ? 11.774 -1.986 -16.686 1.00 90.94 107 LEU A O 1
ATOM 830 N N . LEU A 1 108 ? 12.413 -3.122 -14.847 1.00 94.88 108 LEU A N 1
ATOM 831 C CA . LEU A 1 108 ? 11.136 -3.826 -14.673 1.00 94.88 108 LEU A CA 1
ATOM 832 C C . LEU A 1 108 ? 10.005 -2.842 -14.325 1.00 94.88 108 LEU A C 1
ATOM 834 O O . LEU A 1 108 ? 8.951 -2.879 -14.950 1.00 94.88 108 LEU A O 1
ATOM 838 N N . ILE A 1 109 ? 10.235 -1.926 -13.373 1.00 93.56 109 ILE A N 1
ATOM 839 C CA . ILE A 1 109 ? 9.249 -0.890 -12.997 1.00 93.56 109 ILE A CA 1
ATOM 840 C C . ILE A 1 109 ? 8.928 0.028 -14.173 1.00 93.56 109 ILE A C 1
ATOM 842 O O . ILE A 1 109 ? 7.760 0.322 -14.405 1.00 93.56 109 ILE A O 1
ATOM 846 N N . LEU A 1 110 ? 9.944 0.434 -14.938 1.00 92.12 110 LEU A N 1
ATOM 847 C CA . LEU A 1 110 ? 9.756 1.214 -16.159 1.00 92.12 110 LEU A CA 1
ATOM 848 C C . LEU A 1 110 ? 8.884 0.472 -17.172 1.00 92.12 110 LEU A C 1
ATOM 850 O O . LEU A 1 110 ? 8.019 1.087 -17.782 1.00 92.12 110 LEU A O 1
ATOM 854 N N . GLY A 1 111 ? 9.099 -0.836 -17.336 1.00 94.38 111 GLY A N 1
ATOM 855 C CA . GLY A 1 111 ? 8.244 -1.693 -18.152 1.00 94.38 111 GLY A CA 1
ATOM 856 C C . GLY A 1 111 ? 6.792 -1.680 -17.694 1.00 94.38 111 GLY A C 1
ATOM 857 O O . GLY A 1 111 ? 5.905 -1.405 -18.494 1.00 94.38 111 GLY A O 1
ATOM 858 N N . GLY A 1 112 ? 6.548 -1.894 -16.402 1.00 95.88 112 GLY A N 1
ATOM 859 C CA . GLY A 1 112 ? 5.184 -1.887 -15.881 1.00 95.88 112 GLY A CA 1
ATOM 860 C C . GLY A 1 112 ? 4.503 -0.515 -15.972 1.00 95.88 112 GLY A C 1
ATOM 861 O O . GLY A 1 112 ? 3.346 -0.441 -16.359 1.00 95.88 112 GLY A O 1
ATOM 862 N N . GLN A 1 113 ? 5.220 0.585 -15.715 1.00 93.44 113 GLN A N 1
ATOM 863 C CA . GLN A 1 113 ? 4.692 1.946 -15.914 1.00 93.44 113 GLN A CA 1
ATOM 864 C C . GLN A 1 113 ? 4.414 2.264 -17.387 1.00 93.44 113 GLN A C 1
ATOM 866 O O . GLN A 1 113 ? 3.458 2.972 -17.696 1.00 93.44 113 GLN A O 1
ATOM 871 N N . LEU A 1 114 ? 5.248 1.754 -18.298 1.00 93.62 114 LEU A N 1
ATOM 872 C CA . LEU A 1 114 ? 5.019 1.893 -19.730 1.00 93.62 114 LEU A CA 1
ATOM 873 C C . LEU A 1 114 ? 3.734 1.173 -20.141 1.00 93.62 114 LEU A C 1
ATOM 875 O O . LEU A 1 114 ? 2.940 1.762 -20.865 1.00 93.62 114 LEU A O 1
ATOM 879 N N . GLN A 1 115 ? 3.523 -0.052 -19.653 1.00 95.81 115 GLN A N 1
ATOM 880 C CA . GLN A 1 115 ? 2.295 -0.801 -19.908 1.00 95.81 115 GLN A CA 1
ATOM 881 C C . GLN A 1 115 ? 1.069 -0.102 -19.314 1.00 95.81 115 GLN A C 1
ATOM 883 O O . GLN A 1 115 ? 0.099 0.105 -20.028 1.00 95.81 115 GLN A O 1
ATOM 888 N N . GLN A 1 116 ? 1.137 0.354 -18.060 1.00 93.25 116 GLN A N 1
ATOM 889 C CA . GLN A 1 116 ? 0.045 1.104 -17.434 1.00 93.25 116 GLN A CA 1
ATOM 890 C C . GLN A 1 116 ? -0.375 2.312 -18.283 1.00 93.25 116 GLN A C 1
ATOM 892 O O . GLN A 1 116 ? -1.548 2.491 -18.592 1.00 93.25 116 GLN A O 1
ATOM 897 N N . SER A 1 117 ? 0.591 3.134 -18.702 1.00 91.06 117 SER A N 1
ATOM 898 C CA . SER A 1 117 ? 0.290 4.308 -19.526 1.00 91.06 117 SER A CA 1
ATOM 899 C C . SER A 1 117 ? -0.156 3.929 -20.948 1.00 91.06 117 SER A C 1
ATOM 901 O O . SER A 1 117 ? -0.857 4.707 -21.597 1.00 91.06 117 SER A O 1
ATOM 903 N N . LEU A 1 118 ? 0.237 2.759 -21.467 1.00 92.31 118 LEU A N 1
ATOM 904 C CA . LEU A 1 118 ? -0.283 2.227 -22.732 1.00 92.31 118 LEU A CA 1
ATOM 905 C C . LEU A 1 118 ? -1.755 1.831 -22.603 1.00 92.31 118 LEU A C 1
ATOM 907 O O . LEU A 1 118 ? -2.536 2.183 -23.485 1.00 92.31 118 LEU A O 1
ATOM 911 N N . ASP A 1 119 ? -2.134 1.169 -21.512 1.00 92.00 119 ASP A N 1
ATOM 912 C CA . ASP A 1 119 ? -3.522 0.790 -21.233 1.00 92.00 119 ASP A CA 1
ATOM 913 C C . ASP A 1 119 ? -4.411 2.035 -21.045 1.00 92.00 119 ASP A C 1
ATOM 915 O O . ASP A 1 119 ? -5.550 2.068 -21.511 1.00 92.00 119 ASP A O 1
ATOM 919 N N . GLU A 1 120 ? -3.876 3.092 -20.420 1.00 89.44 120 GLU A N 1
ATOM 920 C CA . GLU A 1 120 ? -4.589 4.355 -20.179 1.00 89.44 120 GLU A CA 1
ATOM 921 C C . GLU A 1 120 ? -4.718 5.235 -21.438 1.00 89.44 120 GLU A C 1
ATOM 923 O O . GLU A 1 120 ? -5.777 5.819 -21.680 1.00 89.44 120 GLU A O 1
ATOM 928 N N . ASN A 1 121 ? -3.657 5.353 -22.247 1.00 90.19 121 ASN A N 1
ATOM 929 C CA . ASN A 1 121 ? -3.578 6.356 -23.322 1.00 90.19 121 ASN A CA 1
ATOM 930 C C . ASN A 1 121 ? -3.527 5.774 -24.748 1.00 90.19 121 ASN A C 1
ATOM 932 O O . ASN A 1 121 ? -3.667 6.518 -25.721 1.00 90.19 121 ASN A O 1
ATOM 936 N N . GLY A 1 122 ? -3.251 4.477 -24.912 1.00 87.50 122 GLY A N 1
ATOM 937 C CA . GLY A 1 122 ? -3.163 3.786 -26.208 1.00 87.50 122 GLY A CA 1
ATOM 938 C C . GLY A 1 122 ? -2.004 4.212 -27.127 1.00 87.50 122 GLY A C 1
ATOM 939 O O . GLY A 1 122 ? -1.901 3.725 -28.253 1.00 87.50 122 GLY A O 1
ATOM 940 N N . SER A 1 123 ? -1.128 5.126 -26.692 1.00 88.69 123 SER A N 1
ATOM 941 C CA . SER A 1 123 ? -0.072 5.728 -27.518 1.00 88.69 123 SER A CA 1
ATOM 942 C C . SER A 1 123 ? 1.317 5.467 -26.954 1.00 88.69 123 SER A C 1
ATOM 944 O O . SER A 1 123 ? 1.753 6.132 -26.018 1.00 88.69 123 SER A O 1
ATOM 946 N N . LEU A 1 124 ? 2.079 4.586 -27.611 1.00 81.94 124 LEU A N 1
ATOM 947 C CA . LEU A 1 124 ? 3.447 4.244 -27.202 1.00 81.94 124 LEU A CA 1
ATOM 948 C C . LEU A 1 124 ? 4.359 5.467 -27.050 1.00 81.94 124 LEU A C 1
ATOM 950 O O . LEU A 1 124 ? 5.179 5.522 -26.136 1.00 81.94 124 LEU A O 1
ATOM 954 N N . SER A 1 125 ? 4.219 6.467 -27.924 1.00 79.50 125 SER A N 1
ATOM 955 C CA . SER A 1 125 ? 5.008 7.698 -27.822 1.00 79.50 125 SER A CA 1
ATOM 956 C C . SER A 1 125 ? 4.680 8.509 -26.572 1.00 79.50 125 SER A C 1
ATOM 958 O O . SER A 1 125 ? 5.591 9.059 -25.958 1.00 79.50 125 SER A O 1
ATOM 960 N N . GLN A 1 126 ? 3.404 8.581 -26.190 1.00 80.69 126 GLN A N 1
ATOM 961 C CA . GLN A 1 126 ? 2.984 9.298 -24.990 1.00 80.69 126 GLN A CA 1
ATOM 962 C C . GLN A 1 126 ? 3.386 8.519 -23.735 1.00 80.69 126 GLN A C 1
ATOM 964 O O . GLN A 1 126 ? 3.979 9.089 -22.821 1.00 80.69 126 GLN A O 1
ATOM 969 N N . SER A 1 127 ? 3.204 7.200 -23.748 1.00 84.12 127 SER A N 1
ATOM 970 C CA . SER A 1 127 ? 3.566 6.336 -22.629 1.00 84.12 127 SER A CA 1
ATOM 971 C C . SER A 1 127 ? 5.066 6.337 -22.338 1.00 84.12 127 SER A C 1
ATOM 973 O O . SER A 1 127 ? 5.478 6.369 -21.180 1.00 84.12 127 SER A O 1
ATOM 975 N N . LEU A 1 128 ? 5.911 6.419 -23.372 1.00 79.62 128 LEU A N 1
ATOM 976 C CA . LEU A 1 128 ? 7.356 6.604 -23.195 1.00 79.62 128 LEU A CA 1
ATOM 977 C C . LEU A 1 128 ? 7.716 7.945 -22.530 1.00 79.62 128 LEU A C 1
ATOM 979 O O . LEU A 1 128 ? 8.692 8.004 -21.777 1.00 79.62 128 LEU A O 1
ATOM 983 N N . LEU A 1 129 ? 6.962 9.015 -22.805 1.00 81.56 129 LEU A N 1
ATOM 984 C CA . LEU A 1 129 ? 7.185 10.335 -22.203 1.00 81.56 129 LEU A CA 1
ATOM 985 C C . LEU A 1 129 ? 6.761 10.381 -20.730 1.00 81.56 129 LEU A C 1
ATOM 987 O O . LEU A 1 129 ? 7.395 11.090 -19.949 1.00 81.56 129 LEU A O 1
ATOM 991 N N . GLU A 1 130 ? 5.733 9.626 -20.350 1.00 81.81 130 GLU A N 1
ATOM 992 C CA . GLU A 1 130 ? 5.189 9.588 -18.986 1.00 81.81 130 GLU A CA 1
ATOM 993 C C . GLU A 1 130 ? 5.949 8.612 -18.071 1.00 81.81 130 GLU A C 1
ATOM 995 O O . GLU A 1 130 ? 6.286 8.957 -16.932 1.00 81.81 130 GLU A O 1
ATOM 1000 N N . ALA A 1 131 ? 6.299 7.425 -18.577 1.00 80.06 131 ALA A N 1
ATOM 1001 C CA . ALA A 1 131 ? 6.926 6.367 -17.783 1.00 80.06 131 ALA A CA 1
ATOM 1002 C C . ALA A 1 131 ? 8.341 6.738 -17.301 1.00 80.06 131 ALA A C 1
ATOM 1004 O O . ALA A 1 131 ? 8.739 6.402 -16.187 1.00 80.06 131 ALA A O 1
ATOM 1005 N N . GLY A 1 132 ? 9.111 7.486 -18.100 1.00 78.06 132 GLY A N 1
ATOM 1006 C CA . GLY A 1 132 ? 10.469 7.902 -17.731 1.00 78.06 132 GLY A CA 1
ATOM 1007 C C . GLY A 1 132 ? 10.523 8.768 -16.458 1.00 78.06 132 GLY A C 1
ATOM 1008 O O . GLY A 1 132 ? 11.211 8.399 -15.497 1.00 78.06 132 GLY A O 1
ATOM 1009 N N . PRO A 1 133 ? 9.822 9.919 -16.419 1.00 78.75 133 PRO A N 1
ATOM 1010 C CA . PRO A 1 133 ? 9.702 10.752 -15.225 1.00 78.75 133 PRO A CA 1
ATOM 1011 C C . PRO A 1 133 ? 9.080 10.023 -14.033 1.00 78.75 133 PRO A C 1
ATOM 1013 O O . PRO A 1 133 ? 9.560 10.213 -12.914 1.00 78.75 133 PRO A O 1
ATOM 1016 N N . ALA A 1 134 ? 8.066 9.178 -14.262 1.00 76.38 134 ALA A N 1
ATOM 1017 C CA . ALA A 1 134 ? 7.461 8.363 -13.213 1.00 76.38 134 ALA A CA 1
ATOM 1018 C C . ALA A 1 134 ? 8.509 7.442 -12.576 1.00 76.38 134 ALA A C 1
ATOM 1020 O O . ALA A 1 134 ? 8.768 7.581 -11.387 1.00 76.38 134 ALA A O 1
ATOM 1021 N N . THR A 1 135 ? 9.238 6.636 -13.358 1.00 78.50 135 THR A N 1
ATOM 1022 C CA . THR A 1 135 ? 10.277 5.722 -12.843 1.00 78.50 135 THR A CA 1
ATOM 1023 C C . THR A 1 135 ? 11.366 6.487 -12.096 1.00 78.50 135 THR A C 1
ATOM 1025 O O . THR A 1 135 ? 11.861 6.045 -11.054 1.00 78.50 135 THR A O 1
ATOM 1028 N N . ALA A 1 136 ? 11.763 7.655 -12.613 1.00 74.94 136 ALA A N 1
ATOM 1029 C CA . ALA A 1 136 ? 12.743 8.510 -11.952 1.00 74.94 136 ALA A CA 1
ATOM 1030 C C . ALA A 1 136 ? 12.234 8.992 -10.585 1.00 74.94 136 ALA A C 1
ATOM 1032 O O . ALA A 1 136 ? 12.972 8.919 -9.597 1.00 74.94 136 ALA A O 1
ATOM 1033 N N . LYS A 1 137 ? 10.972 9.430 -10.511 1.00 75.31 137 LYS A N 1
ATOM 1034 C CA . LYS A 1 137 ? 10.304 9.800 -9.261 1.00 75.31 137 LYS A CA 1
ATOM 1035 C C . LYS A 1 137 ? 10.255 8.607 -8.304 1.00 75.31 137 LYS A C 1
ATOM 1037 O O . LYS A 1 137 ? 10.783 8.735 -7.197 1.00 75.31 137 LYS A O 1
ATOM 1042 N N . SER A 1 138 ? 9.769 7.447 -8.751 1.00 73.62 138 SER A N 1
ATOM 1043 C CA . SER A 1 138 ? 9.713 6.195 -7.981 1.00 73.62 138 SER A CA 1
ATOM 1044 C C . SER A 1 138 ? 11.064 5.850 -7.359 1.00 73.62 138 SER A C 1
ATOM 1046 O O . SER A 1 138 ? 11.172 5.539 -6.171 1.00 73.62 138 SER A O 1
ATOM 1048 N N . PHE A 1 139 ? 12.132 5.962 -8.153 1.00 70.94 139 PHE A N 1
ATOM 1049 C CA . PHE A 1 139 ? 13.489 5.708 -7.694 1.00 70.94 139 PHE A CA 1
ATOM 1050 C C . PHE A 1 139 ? 13.925 6.709 -6.616 1.00 70.94 139 PHE A C 1
ATOM 1052 O O . PHE A 1 139 ? 14.488 6.311 -5.591 1.00 70.94 139 PHE A O 1
ATOM 1059 N N . THR A 1 140 ? 13.663 8.004 -6.820 1.00 65.75 140 THR A N 1
ATOM 1060 C CA . THR A 1 140 ? 14.054 9.051 -5.862 1.00 65.75 140 THR A CA 1
ATOM 1061 C C . THR A 1 140 ? 13.258 9.032 -4.560 1.00 65.75 140 THR A C 1
ATOM 1063 O O . THR A 1 140 ? 13.821 9.358 -3.515 1.00 65.75 140 THR A O 1
ATOM 1066 N N . GLU A 1 141 ? 11.984 8.639 -4.605 1.00 63.69 141 GLU A N 1
ATOM 1067 C CA . GLU A 1 141 ? 11.090 8.615 -3.443 1.00 63.69 141 GLU A CA 1
ATOM 1068 C C . GLU A 1 141 ? 11.302 7.377 -2.568 1.00 63.69 141 GLU A C 1
ATOM 1070 O O . GLU A 1 141 ? 11.156 7.455 -1.348 1.00 63.69 141 GLU A O 1
ATOM 1075 N N . GLN A 1 142 ? 11.695 6.246 -3.162 1.00 59.81 142 GLN A N 1
ATOM 1076 C CA . GLN A 1 142 ? 11.804 4.976 -2.437 1.00 59.81 142 GLN A CA 1
ATOM 1077 C C . GLN A 1 142 ? 13.208 4.653 -1.911 1.00 59.81 142 GLN A C 1
ATOM 1079 O O . GLN A 1 142 ? 13.363 3.769 -1.068 1.00 59.81 142 GLN A O 1
ATOM 1084 N N . THR A 1 143 ? 14.248 5.358 -2.366 1.00 52.62 143 THR A N 1
ATOM 1085 C CA . THR A 1 143 ? 15.634 5.120 -1.928 1.00 52.62 143 THR A CA 1
ATOM 1086 C C . THR A 1 143 ? 16.177 6.218 -1.009 1.00 52.62 143 THR A C 1
ATOM 1088 O O . THR A 1 143 ? 15.650 7.325 -0.916 1.00 52.62 143 THR A O 1
ATOM 1091 N N . PHE A 1 144 ? 17.294 5.896 -0.343 1.00 44.56 144 PHE A N 1
ATOM 1092 C CA . PHE A 1 144 ? 18.204 6.714 0.481 1.00 44.56 144 PHE A CA 1
ATOM 1093 C C . PHE A 1 144 ? 18.457 8.175 0.032 1.00 44.56 144 PHE A C 1
ATOM 1095 O O . PHE A 1 144 ? 19.062 8.949 0.776 1.00 44.56 144 PHE A O 1
ATOM 1102 N N . LEU A 1 145 ? 18.003 8.584 -1.154 1.00 41.72 145 LEU A N 1
ATOM 1103 C CA . LEU A 1 145 ? 18.087 9.948 -1.666 1.00 41.72 145 LEU A CA 1
ATOM 1104 C C . LEU A 1 145 ? 17.218 10.933 -0.903 1.00 41.72 145 LEU A C 1
ATOM 1106 O O . LEU A 1 145 ? 17.568 12.105 -0.874 1.00 41.72 145 LEU A O 1
ATOM 1110 N N . VAL A 1 146 ? 16.161 10.491 -0.218 1.00 42.78 146 VAL A N 1
ATOM 1111 C CA . VAL A 1 146 ? 15.497 11.347 0.775 1.00 42.78 146 VAL A CA 1
ATOM 1112 C C . VAL A 1 146 ? 16.500 11.760 1.857 1.00 42.78 146 VAL A C 1
ATOM 1114 O O . VAL A 1 146 ? 16.575 12.938 2.182 1.00 42.78 146 VAL A O 1
ATOM 1117 N N . GLY A 1 147 ? 17.346 10.841 2.336 1.00 44.06 147 GLY A N 1
ATOM 1118 C CA . GLY A 1 147 ? 18.408 11.147 3.302 1.00 44.06 147 GLY A CA 1
ATOM 1119 C C . GLY A 1 147 ? 19.491 12.077 2.741 1.00 44.06 147 GLY A C 1
ATOM 1120 O O . GLY A 1 147 ? 19.873 13.036 3.405 1.00 44.06 147 GLY A O 1
ATOM 1121 N N . ILE A 1 148 ? 19.935 11.859 1.497 1.00 37.34 148 ILE A N 1
ATOM 1122 C CA . ILE A 1 148 ? 20.974 12.685 0.849 1.00 37.34 148 ILE A CA 1
ATOM 1123 C C . ILE A 1 148 ? 20.441 14.067 0.437 1.00 37.34 148 ILE A C 1
ATOM 1125 O O . ILE A 1 148 ? 21.106 15.071 0.673 1.00 37.34 148 ILE A O 1
ATOM 1129 N N . ASN A 1 149 ? 19.239 14.153 -0.140 1.00 41.47 149 ASN A N 1
ATOM 1130 C CA . ASN A 1 149 ? 18.604 15.421 -0.510 1.00 41.47 149 ASN A CA 1
ATOM 1131 C C . ASN A 1 149 ? 18.215 16.230 0.727 1.00 41.47 149 ASN A C 1
ATOM 1133 O O . ASN A 1 149 ? 18.316 17.450 0.693 1.00 41.47 149 ASN A O 1
ATOM 1137 N N . GLN A 1 150 ? 17.786 15.588 1.819 1.00 44.56 150 GLN A N 1
ATOM 1138 C CA . GLN A 1 150 ? 17.552 16.281 3.089 1.00 44.56 150 GLN A CA 1
ATOM 1139 C C . GLN A 1 150 ? 18.867 16.759 3.717 1.00 44.56 150 GLN A C 1
ATOM 1141 O O . GLN A 1 150 ? 18.906 17.890 4.186 1.00 44.56 150 GLN A O 1
ATOM 1146 N N . PHE A 1 151 ? 19.953 15.979 3.648 1.00 40.62 151 PHE A N 1
ATOM 1147 C CA . PHE A 1 151 ? 21.291 16.413 4.074 1.00 40.62 151 PHE A CA 1
ATOM 1148 C C . PHE A 1 151 ? 21.815 17.596 3.240 1.00 40.62 151 PHE A C 1
ATOM 1150 O O . PHE A 1 151 ? 22.263 18.596 3.793 1.00 40.62 151 PHE A O 1
ATOM 1157 N N . ALA A 1 152 ? 21.679 17.542 1.912 1.00 44.50 152 ALA A N 1
ATOM 1158 C CA . ALA A 1 152 ? 22.043 18.643 1.020 1.00 44.50 152 ALA A CA 1
ATOM 1159 C C . ALA A 1 152 ? 21.170 19.892 1.243 1.00 44.50 152 ALA A C 1
ATOM 1161 O O . ALA A 1 152 ? 21.678 21.010 1.239 1.00 44.50 152 ALA A O 1
ATOM 1162 N N . LYS A 1 153 ? 19.863 19.725 1.485 1.00 48.09 153 LYS A N 1
ATOM 1163 C CA . LYS A 1 153 ? 18.962 20.827 1.868 1.00 48.09 153 LYS A CA 1
ATOM 1164 C C . LYS A 1 153 ? 19.304 21.399 3.245 1.00 48.09 153 LYS A C 1
ATOM 1166 O O . LYS A 1 153 ? 19.232 22.605 3.402 1.00 48.09 153 LYS A O 1
ATOM 1171 N N . ALA A 1 154 ? 19.735 20.580 4.205 1.00 46.84 154 ALA A N 1
ATOM 1172 C CA . ALA A 1 154 ? 20.188 21.042 5.519 1.00 46.84 154 ALA A CA 1
ATOM 1173 C C . ALA A 1 154 ? 21.530 21.790 5.471 1.00 46.84 154 ALA A C 1
ATOM 1175 O O . ALA A 1 154 ? 21.750 22.671 6.291 1.00 46.84 154 ALA A O 1
ATOM 1176 N N . LEU A 1 155 ? 22.402 21.497 4.502 1.00 44.69 155 LEU A N 1
ATOM 1177 C CA . LEU A 1 155 ? 23.609 22.297 4.257 1.00 44.69 155 LEU A CA 1
ATOM 1178 C C . LEU A 1 155 ? 23.290 23.674 3.655 1.00 44.69 155 LEU A C 1
ATOM 1180 O O . LEU A 1 155 ? 23.986 24.639 3.949 1.00 44.69 155 LEU A O 1
ATOM 1184 N N . ASN A 1 156 ? 22.243 23.761 2.830 1.00 48.06 156 ASN A N 1
ATOM 1185 C CA . ASN A 1 156 ? 21.853 24.997 2.143 1.00 48.06 156 ASN A CA 1
ATOM 1186 C C . ASN A 1 156 ? 20.835 25.850 2.928 1.00 48.06 156 ASN A C 1
ATOM 1188 O O . ASN A 1 156 ? 20.764 27.054 2.710 1.00 48.06 156 ASN A O 1
ATOM 1192 N N . ASP A 1 157 ? 20.051 25.244 3.824 1.00 48.94 157 ASP A N 1
ATOM 1193 C CA . ASP A 1 157 ? 19.044 25.904 4.667 1.00 48.94 157 ASP A CA 1
ATOM 1194 C C . ASP A 1 157 ? 18.934 25.193 6.044 1.00 48.94 157 ASP A C 1
ATOM 1196 O O . ASP A 1 157 ? 17.988 24.438 6.322 1.00 48.94 157 ASP A O 1
ATOM 1200 N N . PRO A 1 158 ? 19.950 25.359 6.913 1.00 44.19 158 PRO A N 1
ATOM 1201 C CA . PRO A 1 158 ? 20.084 24.596 8.154 1.00 44.19 158 PRO A CA 1
ATOM 1202 C C . PRO A 1 158 ? 18.956 24.859 9.157 1.00 44.19 158 PRO A C 1
ATOM 1204 O O . PRO A 1 158 ? 18.520 23.929 9.833 1.00 44.19 158 PRO A O 1
ATOM 1207 N N . GLY A 1 159 ? 18.419 26.082 9.223 1.00 48.28 159 GLY A N 1
ATOM 1208 C CA . GLY A 1 159 ? 17.403 26.456 10.216 1.00 48.28 159 GLY A CA 1
ATOM 1209 C C . GLY A 1 159 ? 16.085 25.684 10.086 1.00 48.28 159 GLY A C 1
ATOM 1210 O O . GLY A 1 159 ? 15.428 25.414 11.088 1.00 48.28 159 GLY A O 1
ATOM 1211 N N . ARG A 1 160 ? 15.714 25.276 8.865 1.00 51.84 160 ARG A N 1
ATOM 1212 C CA . ARG A 1 160 ? 14.433 24.605 8.581 1.00 51.84 160 ARG A CA 1
ATOM 1213 C C . ARG A 1 160 ? 14.544 23.083 8.459 1.00 51.84 160 ARG A C 1
ATOM 1215 O O . ARG A 1 160 ? 13.574 22.371 8.725 1.00 51.84 160 ARG A O 1
ATOM 1222 N N . TYR A 1 161 ? 15.707 22.569 8.054 1.00 45.91 161 TYR A N 1
ATOM 1223 C CA . TYR A 1 161 ? 15.881 21.152 7.712 1.00 45.91 161 TYR A CA 1
ATOM 1224 C C . TYR A 1 161 ? 16.838 20.383 8.637 1.00 45.91 161 TYR A C 1
ATOM 1226 O O . TYR A 1 161 ? 16.804 19.152 8.618 1.00 45.91 161 TYR A O 1
ATOM 1234 N N . ALA A 1 162 ? 17.628 21.049 9.493 1.00 44.59 162 ALA A N 1
ATOM 1235 C CA . ALA A 1 162 ? 18.563 20.367 10.398 1.00 44.59 162 ALA A CA 1
ATOM 1236 C C . ALA A 1 162 ? 17.862 19.489 11.450 1.00 44.59 162 ALA A C 1
ATOM 1238 O O . ALA A 1 162 ? 18.297 18.362 11.679 1.00 44.59 162 ALA A O 1
ATOM 1239 N N . VAL A 1 163 ? 16.736 19.936 12.021 1.00 47.88 163 VAL A N 1
ATOM 1240 C CA . VAL A 1 163 ? 15.958 19.151 13.006 1.00 47.88 163 VAL A CA 1
ATOM 1241 C C . VAL A 1 163 ? 15.449 17.835 12.393 1.00 47.88 163 VAL A C 1
ATOM 1243 O O . VAL A 1 163 ? 15.556 16.772 13.002 1.00 47.88 163 VAL A O 1
ATOM 1246 N N . ASN A 1 164 ? 15.001 17.875 11.134 1.00 48.88 164 ASN A N 1
ATOM 1247 C CA . ASN A 1 164 ? 14.516 16.701 10.399 1.00 48.88 164 ASN A CA 1
ATOM 1248 C C . ASN A 1 164 ? 15.641 15.721 10.008 1.00 48.88 164 ASN A C 1
ATOM 1250 O O . ASN A 1 164 ? 15.415 14.509 9.954 1.00 48.88 164 ASN A O 1
ATOM 1254 N N . VAL A 1 165 ? 16.851 16.225 9.738 1.00 42.81 165 VAL A N 1
ATOM 1255 C CA . VAL A 1 165 ? 18.027 15.399 9.413 1.00 42.81 165 VAL A CA 1
ATOM 1256 C C . VAL A 1 165 ? 18.589 14.730 10.663 1.00 42.81 165 VAL A C 1
ATOM 1258 O O . VAL A 1 165 ? 18.845 13.528 10.624 1.00 42.81 165 VAL A O 1
ATOM 1261 N N . VAL A 1 166 ? 18.720 15.443 11.785 1.00 44.50 166 VAL A N 1
ATOM 1262 C CA . VAL A 1 166 ? 19.214 14.870 13.051 1.00 44.50 166 VAL A CA 1
ATOM 1263 C C . VAL A 1 166 ? 18.292 13.747 13.543 1.00 44.50 166 VAL A C 1
ATOM 1265 O O . VAL A 1 166 ? 18.781 12.667 13.864 1.00 44.50 166 VAL A O 1
ATOM 1268 N N . ALA A 1 167 ? 16.971 13.932 13.469 1.00 49.75 167 ALA A N 1
ATOM 1269 C CA . ALA A 1 167 ? 15.965 12.916 13.797 1.00 49.75 167 ALA A CA 1
ATOM 1270 C C . ALA A 1 167 ? 16.117 11.605 12.997 1.00 49.75 167 ALA A C 1
ATOM 1272 O O . ALA A 1 167 ? 16.081 10.504 13.544 1.00 49.75 167 ALA A O 1
ATOM 1273 N N . ARG A 1 168 ? 16.336 11.708 11.680 1.00 48.34 168 ARG A N 1
ATOM 1274 C CA . ARG A 1 168 ? 16.510 10.542 10.792 1.00 48.34 168 ARG A CA 1
ATOM 1275 C C . ARG A 1 168 ? 17.921 9.948 10.857 1.00 48.34 168 ARG A C 1
ATOM 1277 O O . ARG A 1 168 ? 18.102 8.771 10.547 1.00 48.34 168 ARG A O 1
ATOM 1284 N N . THR A 1 169 ? 18.902 10.737 11.295 1.00 47.41 169 THR A N 1
ATOM 1285 C CA . THR A 1 169 ? 20.298 10.310 11.476 1.00 47.41 169 THR A CA 1
ATOM 1286 C C . THR A 1 169 ? 20.522 9.673 12.850 1.00 47.41 169 THR A C 1
ATOM 1288 O O . THR A 1 169 ? 21.347 8.769 12.955 1.00 47.41 169 THR A O 1
ATOM 1291 N N . ALA A 1 170 ? 19.737 10.007 13.879 1.00 45.09 170 ALA A N 1
ATOM 1292 C CA . ALA A 1 170 ? 19.774 9.301 15.162 1.00 45.09 170 ALA A CA 1
ATOM 1293 C C . ALA A 1 170 ? 19.495 7.798 14.973 1.00 45.09 170 ALA A C 1
ATOM 1295 O O . ALA A 1 170 ? 20.258 6.964 15.455 1.00 45.09 170 ALA A O 1
ATOM 1296 N N . GLY A 1 171 ? 18.511 7.432 14.139 1.00 45.66 171 GLY A N 1
ATOM 1297 C CA . GLY A 1 171 ? 18.256 6.040 13.732 1.00 45.66 171 GLY A CA 1
ATOM 1298 C C . GLY A 1 171 ? 19.406 5.367 12.962 1.00 45.66 171 GLY A C 1
ATOM 1299 O O . GLY A 1 171 ? 19.503 4.140 12.950 1.00 45.66 171 GLY A O 1
ATOM 1300 N N . SER A 1 172 ? 20.303 6.138 12.341 1.00 51.03 172 SER A N 1
ATOM 1301 C CA . SER A 1 172 ? 21.465 5.608 11.608 1.00 51.03 172 SER A CA 1
ATOM 1302 C C . SER A 1 172 ? 22.613 5.145 12.515 1.00 51.03 172 SER A C 1
ATOM 1304 O O . SER A 1 172 ? 23.504 4.443 12.044 1.00 51.03 172 SER A O 1
ATOM 1306 N N . THR A 1 173 ? 22.567 5.479 13.812 1.00 53.69 173 THR A N 1
ATOM 1307 C CA . THR A 1 173 ? 23.552 5.011 14.805 1.00 53.69 173 THR A CA 1
ATOM 1308 C C . THR A 1 173 ? 23.369 3.541 15.178 1.00 53.69 173 THR A C 1
ATOM 1310 O O . THR A 1 173 ? 24.326 2.907 15.617 1.00 53.69 173 THR A O 1
ATOM 1313 N N . VAL A 1 174 ? 22.177 2.969 14.957 1.00 52.59 174 VAL A N 1
ATOM 1314 C CA . VAL A 1 174 ? 21.925 1.537 15.153 1.00 52.59 174 VAL A CA 1
ATOM 1315 C C . VAL A 1 174 ? 22.292 0.777 13.873 1.00 52.59 174 VAL A C 1
ATOM 1317 O O . VAL A 1 174 ? 21.620 0.965 12.842 1.00 52.59 174 VAL A O 1
ATOM 1320 N N . PRO A 1 175 ? 23.314 -0.104 13.909 1.00 56.34 175 PRO A N 1
ATOM 1321 C CA . PRO A 1 175 ? 23.710 -0.892 12.748 1.00 56.34 175 PRO A CA 1
ATOM 1322 C C . PRO A 1 175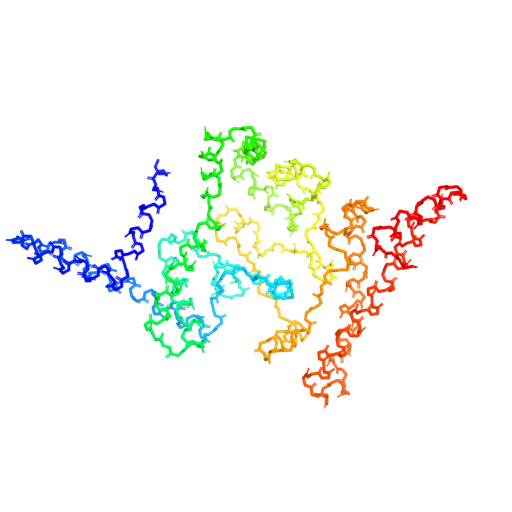 ? 22.533 -1.694 12.188 1.00 56.34 175 PRO A C 1
ATOM 1324 O O . PRO A 1 175 ? 21.725 -2.239 12.942 1.00 56.34 175 PRO A O 1
ATOM 1327 N N . THR A 1 176 ? 22.445 -1.817 10.861 1.00 67.25 176 THR A N 1
ATOM 1328 C CA . THR A 1 176 ? 21.346 -2.540 10.195 1.00 67.25 176 THR A CA 1
ATOM 1329 C C . THR A 1 176 ? 21.198 -3.972 10.707 1.00 67.25 176 THR A C 1
ATOM 1331 O O . THR A 1 176 ? 20.077 -4.404 10.928 1.00 67.25 176 THR A O 1
ATOM 1334 N N . ILE A 1 177 ? 22.306 -4.660 11.004 1.00 60.38 177 ILE A N 1
ATOM 1335 C CA . ILE A 1 177 ? 22.298 -6.022 11.564 1.00 60.38 177 ILE A CA 1
ATOM 1336 C C . ILE A 1 177 ? 21.574 -6.062 12.919 1.00 60.38 177 ILE A C 1
ATOM 1338 O O . ILE A 1 177 ? 20.748 -6.938 13.148 1.00 60.38 177 ILE A O 1
ATOM 1342 N N . VAL A 1 178 ? 21.830 -5.089 13.800 1.00 59.31 178 VAL A N 1
ATOM 1343 C CA . VAL A 1 178 ? 21.177 -4.998 15.118 1.00 59.31 178 VAL A CA 1
ATOM 1344 C C . VAL A 1 178 ? 19.684 -4.720 14.950 1.00 59.31 178 VAL A C 1
ATOM 1346 O O . VAL A 1 178 ? 18.849 -5.385 15.561 1.00 59.31 178 VAL A O 1
ATOM 1349 N N . SER A 1 179 ? 19.339 -3.792 14.055 1.00 67.75 179 SER A N 1
ATOM 1350 C CA . SER A 1 179 ? 17.944 -3.506 13.718 1.00 67.75 179 SER A CA 1
ATOM 1351 C C . SER A 1 179 ? 17.230 -4.716 13.119 1.00 67.75 179 SER A C 1
ATOM 1353 O O . SER A 1 179 ? 16.053 -4.917 13.401 1.00 67.75 179 SER A O 1
ATOM 1355 N N . ASP A 1 180 ? 17.921 -5.536 12.332 1.00 69.81 180 ASP A N 1
ATOM 1356 C CA . ASP A 1 180 ? 17.342 -6.705 11.679 1.00 69.81 180 ASP A CA 1
ATOM 1357 C C . ASP A 1 180 ? 17.154 -7.888 12.633 1.00 69.81 180 ASP A C 1
ATOM 1359 O O . ASP A 1 180 ? 16.182 -8.621 12.476 1.00 69.81 180 ASP A O 1
ATOM 1363 N N . VAL A 1 181 ? 17.984 -8.017 13.676 1.00 70.81 181 VAL A N 1
ATOM 1364 C CA . VAL A 1 181 ? 17.728 -8.937 14.802 1.00 70.81 181 VAL A CA 1
ATOM 1365 C C . VAL A 1 181 ? 16.477 -8.511 15.564 1.00 70.81 181 VAL A C 1
ATOM 1367 O O . VAL A 1 181 ? 15.579 -9.324 15.777 1.00 70.81 181 VAL A O 1
ATOM 1370 N N . GLY A 1 182 ? 16.379 -7.226 15.925 1.00 73.44 182 GLY A N 1
ATOM 1371 C CA . GLY A 1 182 ? 15.186 -6.674 16.573 1.00 73.44 182 GLY A CA 1
ATOM 1372 C C . GLY A 1 182 ? 13.936 -6.861 15.716 1.00 73.44 182 GLY A C 1
ATOM 1373 O O . GLY A 1 182 ? 12.873 -7.200 16.234 1.00 73.44 182 GLY A O 1
ATOM 1374 N N . ARG A 1 183 ? 14.074 -6.714 14.391 1.00 76.69 183 ARG A N 1
ATOM 1375 C CA . ARG A 1 183 ? 13.042 -7.123 13.442 1.00 76.69 183 ARG A CA 1
ATOM 1376 C C . ARG A 1 183 ? 12.718 -8.593 13.626 1.00 76.69 183 ARG A C 1
ATOM 1378 O O . ARG A 1 183 ? 11.643 -8.881 14.133 1.00 76.69 183 ARG A O 1
ATOM 1385 N N . ALA A 1 184 ? 13.647 -9.488 13.321 1.00 77.88 184 ALA A N 1
ATOM 1386 C CA . ALA A 1 184 ? 13.460 -10.936 13.291 1.00 77.88 184 ALA A CA 1
ATOM 1387 C C . ALA A 1 184 ? 12.709 -11.536 14.497 1.00 77.88 184 ALA A C 1
ATOM 1389 O O . ALA A 1 184 ? 11.962 -12.491 14.300 1.00 77.88 184 ALA A O 1
ATOM 1390 N N . VAL A 1 185 ? 12.865 -10.977 15.703 1.00 80.75 185 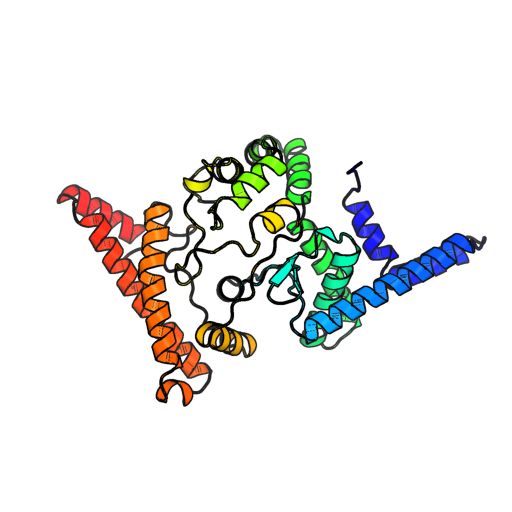VAL A N 1
ATOM 1391 C CA . VAL A 1 185 ? 12.238 -11.488 16.939 1.00 80.75 185 VAL A CA 1
ATOM 1392 C C . VAL A 1 185 ? 10.874 -10.888 17.297 1.00 80.75 185 VAL A C 1
ATOM 1394 O O . VAL A 1 185 ? 10.223 -11.393 18.204 1.00 80.75 185 VAL A O 1
ATOM 1397 N N . ASP A 1 186 ? 10.421 -9.825 16.633 1.00 83.81 186 ASP A N 1
ATOM 1398 C CA . ASP A 1 186 ? 9.075 -9.273 16.849 1.00 83.81 186 ASP A CA 1
ATOM 1399 C C . ASP A 1 186 ? 8.204 -9.574 15.620 1.00 83.81 186 ASP A C 1
ATOM 1401 O O . ASP A 1 186 ? 8.606 -9.221 14.513 1.00 83.81 186 ASP A O 1
ATOM 1405 N N . PRO A 1 187 ? 7.057 -10.260 15.758 1.00 87.25 187 PRO A N 1
ATOM 1406 C CA . PRO A 1 187 ? 6.272 -10.738 14.620 1.00 87.25 187 PRO A CA 1
ATOM 1407 C C . PRO A 1 187 ? 5.502 -9.629 13.893 1.00 87.25 187 PRO A C 1
ATOM 1409 O O . PRO A 1 187 ? 5.020 -9.864 12.784 1.00 87.25 187 PRO A O 1
ATOM 1412 N N . LEU A 1 188 ? 5.396 -8.435 14.482 1.00 90.62 188 LEU A N 1
ATOM 1413 C CA . LEU A 1 188 ? 4.578 -7.346 13.962 1.00 90.62 188 LEU A CA 1
ATOM 1414 C C . LEU A 1 188 ? 5.429 -6.246 13.315 1.00 90.62 188 LEU A C 1
ATOM 1416 O O . LEU A 1 188 ? 6.609 -6.015 13.636 1.00 90.62 188 LEU A O 1
ATOM 1420 N N . GLU A 1 189 ? 4.809 -5.554 12.369 1.00 89.50 189 GLU A N 1
ATOM 1421 C CA . GLU A 1 189 ? 5.273 -4.255 11.906 1.00 89.50 189 GLU A CA 1
ATOM 1422 C C . GLU A 1 189 ? 4.856 -3.182 12.915 1.00 89.50 189 GLU A C 1
ATOM 1424 O O . GLU A 1 189 ? 3.747 -3.199 13.441 1.00 89.50 189 GLU A O 1
ATOM 1429 N N . ARG A 1 190 ? 5.771 -2.258 13.217 1.00 88.19 190 ARG A N 1
ATOM 1430 C CA . ARG A 1 190 ? 5.604 -1.267 14.291 1.00 88.19 190 ARG A CA 1
ATOM 1431 C C . ARG A 1 190 ? 5.375 0.118 13.718 1.00 88.19 190 ARG A C 1
ATOM 1433 O O . ARG A 1 190 ? 5.912 0.451 12.656 1.00 88.19 190 ARG A O 1
ATOM 1440 N N . ARG A 1 191 ? 4.570 0.915 14.410 1.00 81.88 191 ARG A N 1
ATOM 1441 C CA . ARG A 1 191 ? 4.280 2.302 14.062 1.00 81.88 191 ARG A CA 1
ATOM 1442 C C . ARG A 1 191 ? 5.511 3.151 14.349 1.00 81.88 191 ARG A C 1
ATOM 1444 O O . ARG A 1 191 ? 6.077 3.092 15.430 1.00 81.88 191 ARG A O 1
ATOM 1451 N N . THR A 1 192 ? 5.970 3.902 13.353 1.00 73.81 192 THR A N 1
ATOM 1452 C CA . THR A 1 192 ? 7.210 4.694 13.458 1.00 73.81 192 THR A CA 1
ATOM 1453 C C . THR A 1 192 ? 6.989 6.182 13.216 1.00 73.81 192 THR A C 1
ATOM 1455 O O . THR A 1 192 ? 7.956 6.920 13.048 1.00 73.81 192 THR A O 1
ATOM 1458 N N . TYR A 1 193 ? 5.739 6.620 13.098 1.00 62.75 193 TYR A N 1
ATOM 1459 C CA . TYR A 1 193 ? 5.385 8.016 12.888 1.00 62.75 193 TYR A CA 1
ATOM 1460 C C . TYR A 1 193 ? 4.016 8.280 13.503 1.00 62.75 193 TYR A C 1
ATOM 1462 O O . TYR A 1 193 ? 3.036 7.712 13.033 1.00 62.75 193 TYR A O 1
ATOM 1470 N N . VAL A 1 194 ? 3.971 9.159 14.501 1.00 59.75 194 VAL A N 1
ATOM 1471 C CA . VAL A 1 194 ? 2.752 9.774 15.035 1.00 59.75 194 VAL A CA 1
ATOM 1472 C C . VAL A 1 194 ? 3.056 11.265 15.172 1.00 59.75 194 VAL A C 1
ATOM 1474 O O . VAL A 1 194 ? 4.193 11.634 15.450 1.00 59.75 194 VAL A O 1
ATOM 1477 N N . LYS A 1 195 ? 2.089 12.159 14.942 1.00 52.44 195 LYS A N 1
ATOM 1478 C CA . LYS A 1 195 ? 2.324 13.606 15.135 1.00 52.44 195 LYS A CA 1
ATOM 1479 C C . LYS A 1 195 ? 2.698 13.957 16.586 1.00 52.44 195 LYS A C 1
ATOM 1481 O O . LYS A 1 195 ? 3.388 14.949 16.795 1.00 52.44 195 LYS A O 1
ATOM 1486 N N . THR A 1 196 ? 2.224 13.171 17.552 1.00 47.06 196 THR A N 1
ATOM 1487 C CA . THR A 1 196 ? 2.367 13.385 19.002 1.00 47.06 196 THR A CA 1
ATOM 1488 C C . THR A 1 196 ? 3.551 12.641 19.619 1.00 47.06 196 THR A C 1
ATOM 1490 O O . THR A 1 196 ? 4.195 13.172 20.519 1.00 47.06 196 THR A O 1
ATOM 1493 N N . GLU A 1 197 ? 3.890 11.451 19.120 1.00 51.69 197 GLU A N 1
ATOM 1494 C CA . GLU A 1 197 ? 5.132 10.761 19.477 1.00 51.69 197 GLU A CA 1
ATOM 1495 C C . GLU A 1 197 ? 6.249 11.381 18.649 1.00 51.69 197 GLU A C 1
ATOM 1497 O O . GLU A 1 197 ? 6.290 11.211 17.434 1.00 51.69 197 GLU A O 1
ATOM 1502 N N . GLY A 1 198 ? 7.109 12.171 19.288 1.00 52.72 198 GLY A N 1
ATOM 1503 C CA . GLY A 1 198 ? 8.145 12.938 18.609 1.00 52.72 198 GLY A CA 1
ATOM 1504 C C . GLY A 1 198 ? 9.107 12.106 17.746 1.00 52.72 198 GLY A C 1
ATOM 1505 O O . GLY A 1 198 ? 8.921 10.940 17.407 1.00 52.72 198 GLY A O 1
ATOM 1506 N N . PHE A 1 199 ? 10.230 12.714 17.394 1.00 59.25 199 PHE A N 1
ATOM 1507 C CA . PHE A 1 199 ? 11.234 12.153 16.484 1.00 59.25 199 PHE A CA 1
ATOM 1508 C C . PHE A 1 199 ? 11.915 10.835 16.945 1.00 59.25 199 PHE A C 1
ATOM 1510 O O . PHE A 1 199 ? 12.830 10.354 16.275 1.00 59.25 199 PHE A O 1
ATOM 1517 N N . GLU A 1 200 ? 11.481 10.248 18.061 1.00 67.62 200 GLU A N 1
ATOM 1518 C CA . GLU A 1 200 ? 12.051 9.079 18.734 1.00 67.62 200 GLU A CA 1
ATOM 1519 C C . GLU A 1 200 ? 11.529 7.743 18.184 1.00 67.62 200 GLU A C 1
ATOM 1521 O O . GLU A 1 200 ? 12.292 6.780 18.107 1.00 67.62 200 GLU A O 1
ATOM 1526 N N . ALA A 1 201 ? 10.275 7.668 17.719 1.00 73.94 201 ALA A N 1
ATOM 1527 C CA . ALA A 1 201 ? 9.680 6.411 17.246 1.00 73.94 201 ALA A CA 1
ATOM 1528 C C . ALA A 1 201 ? 10.476 5.728 16.103 1.00 73.94 201 ALA A C 1
ATOM 1530 O O . ALA A 1 201 ? 10.714 4.518 16.176 1.00 73.94 201 ALA A O 1
ATOM 1531 N N . PRO A 1 202 ? 11.001 6.448 15.083 1.00 73.56 202 PRO A N 1
ATOM 1532 C CA . PRO A 1 202 ? 11.892 5.856 14.080 1.00 73.56 202 PRO A CA 1
ATOM 1533 C C . PRO A 1 202 ? 13.189 5.264 14.651 1.00 73.56 202 PRO A C 1
ATOM 1535 O O . PRO A 1 202 ? 13.741 4.325 14.071 1.00 73.56 202 PRO A O 1
ATOM 1538 N N . PHE A 1 203 ? 13.698 5.823 15.753 1.00 74.56 203 PHE A N 1
ATOM 1539 C CA . PHE A 1 203 ? 14.882 5.319 16.446 1.00 74.56 203 PHE A CA 1
ATOM 1540 C C . PHE A 1 203 ? 14.538 4.079 17.274 1.00 74.56 203 PHE A C 1
ATOM 1542 O O . PHE A 1 203 ? 15.158 3.032 17.077 1.00 74.56 203 PHE A O 1
ATOM 1549 N N . ILE A 1 204 ? 13.503 4.165 18.116 1.00 79.06 204 ILE A N 1
ATOM 1550 C CA . ILE A 1 204 ? 13.008 3.063 18.955 1.00 79.06 204 ILE A CA 1
ATOM 1551 C C . ILE A 1 204 ? 12.705 1.829 18.093 1.00 79.06 204 ILE A C 1
ATOM 1553 O O . ILE A 1 204 ? 13.115 0.720 18.429 1.00 79.06 204 ILE A O 1
ATOM 1557 N N . ALA A 1 205 ? 12.113 2.020 16.909 1.00 81.12 205 ALA A N 1
ATOM 1558 C CA . ALA A 1 205 ? 11.794 0.946 15.967 1.00 81.12 205 ALA A CA 1
ATOM 1559 C C . ALA A 1 205 ? 13.009 0.140 15.474 1.00 81.12 205 ALA A C 1
ATOM 1561 O O . ALA A 1 205 ? 12.851 -0.973 14.961 1.00 81.12 205 ALA A O 1
ATOM 1562 N N . ARG A 1 206 ? 14.220 0.700 15.584 1.00 74.94 206 ARG A N 1
ATOM 1563 C CA . ARG A 1 206 ? 15.479 0.054 15.184 1.00 74.94 206 ARG A CA 1
ATOM 1564 C C . ARG A 1 206 ? 16.193 -0.616 16.351 1.00 74.94 206 ARG A C 1
ATOM 1566 O O . ARG A 1 206 ? 17.090 -1.415 16.100 1.00 74.94 206 ARG A O 1
ATOM 1573 N N . VAL A 1 207 ? 15.810 -0.321 17.589 1.00 76.12 207 VAL A N 1
ATOM 1574 C CA . VAL A 1 207 ? 16.421 -0.890 18.789 1.00 76.12 207 VAL A CA 1
ATOM 1575 C C . VAL A 1 207 ? 15.692 -2.194 19.153 1.00 76.12 207 VAL A C 1
ATOM 1577 O O . VAL A 1 207 ? 14.471 -2.187 19.338 1.00 76.12 207 VAL A O 1
ATOM 1580 N N . PRO A 1 208 ? 16.400 -3.339 19.235 1.00 74.06 208 PRO A N 1
ATOM 1581 C CA . PRO A 1 208 ? 15.821 -4.588 19.725 1.00 74.06 208 PRO A CA 1
ATOM 1582 C C . PRO A 1 208 ? 15.164 -4.404 21.093 1.00 74.06 208 PRO A C 1
ATOM 1584 O O . PRO A 1 208 ? 15.658 -3.628 21.906 1.00 74.06 208 PRO A O 1
ATOM 1587 N N . ILE A 1 209 ? 14.079 -5.139 21.354 1.00 76.19 209 ILE A N 1
ATOM 1588 C CA . ILE A 1 209 ? 13.239 -5.034 22.564 1.00 76.19 209 ILE A CA 1
ATOM 1589 C C . ILE A 1 209 ? 12.487 -3.697 22.645 1.00 76.19 209 ILE A C 1
ATOM 1591 O O . ILE A 1 209 ? 11.264 -3.713 22.689 1.00 76.19 209 ILE A O 1
ATOM 1595 N N . ALA A 1 210 ? 13.171 -2.552 22.565 1.00 77.88 210 ALA A N 1
ATOM 1596 C CA . ALA A 1 210 ? 12.541 -1.234 22.654 1.00 77.88 210 ALA A CA 1
ATOM 1597 C C . ALA A 1 210 ? 11.481 -1.012 21.565 1.00 77.88 210 ALA A C 1
ATOM 1599 O O . ALA A 1 210 ? 10.436 -0.446 21.840 1.00 77.88 210 ALA A O 1
ATOM 1600 N N . ARG A 1 211 ? 11.663 -1.544 20.350 1.00 83.81 211 ARG A N 1
ATOM 1601 C CA . ARG A 1 211 ? 10.622 -1.479 19.309 1.00 83.81 211 ARG A CA 1
ATOM 1602 C C . ARG A 1 211 ? 9.268 -2.084 19.708 1.00 83.81 211 ARG A C 1
ATOM 1604 O O . ARG A 1 211 ? 8.281 -1.774 19.053 1.00 83.81 211 ARG A O 1
ATOM 1611 N N . GLN A 1 212 ? 9.221 -2.956 20.720 1.00 84.56 212 GLN A N 1
ATOM 1612 C CA . GLN A 1 212 ? 7.979 -3.562 21.211 1.00 84.56 212 GLN A CA 1
ATOM 1613 C C . GLN A 1 212 ? 7.127 -2.576 22.016 1.00 84.56 212 GLN A C 1
ATOM 1615 O O . GLN A 1 212 ? 5.939 -2.826 22.172 1.00 84.56 212 GLN A O 1
ATOM 1620 N N . THR A 1 213 ? 7.706 -1.462 22.482 1.00 84.81 213 THR A N 1
ATOM 1621 C CA . THR A 1 213 ? 6.960 -0.376 23.137 1.00 84.81 213 THR A CA 1
ATOM 1622 C C . THR A 1 213 ? 6.212 0.502 22.139 1.00 84.81 213 THR A C 1
ATOM 1624 O O . THR A 1 213 ? 5.477 1.389 22.549 1.00 84.81 213 THR A O 1
ATOM 1627 N N . LEU A 1 214 ? 6.449 0.315 20.837 1.00 86.88 214 LEU A N 1
ATOM 1628 C CA . LEU A 1 214 ? 5.709 1.006 19.794 1.00 86.88 214 LEU A CA 1
ATOM 1629 C C . LEU A 1 214 ? 4.442 0.227 19.469 1.00 86.88 214 LEU A C 1
ATOM 1631 O O . LEU A 1 214 ? 4.472 -1.003 19.315 1.00 86.88 214 LEU A O 1
ATOM 1635 N N . GLU A 1 215 ? 3.365 0.972 19.264 1.00 88.25 215 GLU A N 1
ATOM 1636 C CA . GLU A 1 215 ? 2.099 0.421 18.806 1.00 88.25 215 GLU A CA 1
ATOM 1637 C C . GLU A 1 215 ? 2.284 -0.371 17.501 1.00 88.25 215 GLU A C 1
ATOM 1639 O O . GLU A 1 215 ? 3.089 0.009 16.631 1.00 88.25 215 GLU A O 1
ATOM 1644 N N . PRO A 1 216 ? 1.584 -1.503 17.335 1.00 89.81 216 PRO A N 1
ATOM 1645 C CA . PRO A 1 216 ? 1.591 -2.216 16.073 1.00 89.81 216 PRO A CA 1
ATOM 1646 C C . PRO A 1 216 ? 1.011 -1.328 14.969 1.00 89.81 216 PRO A C 1
ATOM 1648 O O . PRO A 1 216 ? 0.115 -0.511 15.175 1.00 89.81 216 PRO A O 1
ATOM 1651 N N . ARG A 1 217 ? 1.513 -1.503 13.747 1.00 88.00 217 ARG A N 1
ATOM 1652 C CA . ARG A 1 217 ? 0.766 -1.037 12.584 1.00 88.00 217 ARG A CA 1
ATOM 1653 C C . ARG A 1 217 ? -0.427 -1.955 12.395 1.00 88.00 217 ARG A C 1
ATOM 1655 O O . ARG A 1 217 ? -0.257 -3.169 12.355 1.00 88.00 217 ARG A O 1
ATOM 1662 N N . ILE A 1 218 ? -1.586 -1.358 12.205 1.00 89.75 218 ILE A N 1
ATOM 1663 C CA . ILE A 1 218 ? -2.844 -2.047 11.937 1.00 89.75 218 ILE A CA 1
ATOM 1664 C C . ILE A 1 218 ? -3.351 -1.681 10.544 1.00 89.75 218 ILE A C 1
ATOM 1666 O O . ILE A 1 218 ? -3.031 -0.598 10.036 1.00 89.75 218 ILE A O 1
ATOM 1670 N N . ASP A 1 219 ? -4.104 -2.589 9.930 1.00 91.38 219 ASP A N 1
ATOM 1671 C CA . ASP A 1 219 ? -4.800 -2.324 8.673 1.00 91.38 219 ASP A CA 1
ATOM 1672 C C . ASP A 1 219 ? -6.107 -1.541 8.879 1.00 91.38 219 ASP A C 1
ATOM 1674 O O . ASP A 1 219 ? -6.437 -1.083 9.976 1.00 91.38 219 ASP A O 1
ATOM 1678 N N . VAL A 1 220 ? -6.859 -1.338 7.797 1.00 91.19 220 VAL A N 1
ATOM 1679 C CA . VAL A 1 220 ? -8.129 -0.600 7.829 1.00 91.19 220 VAL A CA 1
ATOM 1680 C C . VAL A 1 220 ? -9.252 -1.316 8.587 1.00 91.19 220 VAL A C 1
ATOM 1682 O O . VAL A 1 220 ? -10.233 -0.677 8.971 1.00 91.19 220 VAL A O 1
ATOM 1685 N N . PHE A 1 221 ? -9.103 -2.612 8.852 1.00 92.75 221 PHE A N 1
ATOM 1686 C CA . PHE A 1 221 ? -9.971 -3.373 9.746 1.00 92.75 221 PHE A CA 1
ATOM 1687 C C . PHE A 1 221 ? -9.377 -3.500 11.149 1.00 92.75 221 PHE A C 1
ATOM 1689 O O . PHE A 1 221 ? -9.937 -4.175 12.003 1.00 92.75 221 PHE A O 1
ATOM 1696 N N . GLY A 1 222 ? -8.274 -2.806 11.424 1.00 89.75 222 GLY A N 1
ATOM 1697 C CA . GLY A 1 222 ? -7.645 -2.832 12.731 1.00 89.75 222 GLY A CA 1
ATOM 1698 C C . GLY A 1 222 ? -6.869 -4.117 13.011 1.00 89.75 222 GLY A C 1
ATOM 1699 O O . GLY A 1 222 ? -6.342 -4.269 14.100 1.00 89.75 222 GLY A O 1
ATOM 1700 N N . SER A 1 223 ? -6.715 -5.027 12.053 1.00 90.62 223 SER A N 1
ATOM 1701 C CA . SER A 1 223 ? -5.887 -6.210 12.275 1.00 90.62 223 SER A CA 1
ATOM 1702 C C . SER A 1 223 ? -4.397 -5.827 12.283 1.00 90.62 223 SER A C 1
ATOM 1704 O O . SER A 1 223 ? -3.936 -5.139 11.361 1.00 90.62 223 SER A O 1
ATOM 1706 N N . PRO A 1 224 ? -3.595 -6.272 13.273 1.00 90.56 224 PRO A N 1
ATOM 1707 C CA . PRO A 1 224 ? -2.158 -6.030 13.282 1.00 90.56 224 PRO A CA 1
ATOM 1708 C C . PRO A 1 224 ? -1.464 -6.590 12.039 1.00 90.56 224 PRO A C 1
ATOM 1710 O O . PRO A 1 224 ? -1.648 -7.743 11.635 1.00 90.56 224 PRO A O 1
ATOM 1713 N N . LEU A 1 225 ? -0.598 -5.780 11.438 1.00 89.44 225 LEU A N 1
ATOM 1714 C CA . LEU A 1 225 ? 0.193 -6.174 10.286 1.00 89.44 225 LEU A CA 1
ATOM 1715 C C . LEU A 1 225 ? 1.341 -7.080 10.727 1.00 89.44 225 LEU A C 1
ATOM 1717 O O . LEU A 1 225 ? 2.361 -6.634 11.259 1.00 89.44 225 LEU A O 1
ATOM 1721 N N . ALA A 1 226 ? 1.181 -8.372 10.459 1.00 88.44 226 ALA A N 1
ATOM 1722 C CA . ALA A 1 226 ? 2.251 -9.345 10.595 1.00 88.44 226 ALA A CA 1
ATOM 1723 C C . ALA A 1 226 ? 3.384 -9.068 9.598 1.00 88.44 226 ALA A C 1
ATOM 1725 O O . ALA A 1 226 ? 3.163 -8.640 8.458 1.00 88.44 226 ALA A O 1
ATOM 1726 N N . ARG A 1 227 ? 4.614 -9.395 9.992 1.00 85.81 227 ARG A N 1
ATOM 1727 C CA . ARG A 1 227 ? 5.739 -9.366 9.063 1.00 85.81 227 ARG A CA 1
ATOM 1728 C C . ARG A 1 227 ? 5.595 -10.456 8.003 1.00 85.81 227 ARG A C 1
ATOM 1730 O O . ARG A 1 227 ? 5.263 -11.601 8.299 1.00 85.81 227 ARG A O 1
ATOM 1737 N N . GLY A 1 228 ? 5.914 -10.121 6.753 1.00 81.31 228 GLY A N 1
ATOM 1738 C CA . GLY A 1 228 ? 5.815 -11.083 5.655 1.00 81.31 228 GLY A CA 1
ATOM 1739 C C . GLY A 1 228 ? 6.914 -12.144 5.607 1.00 81.31 228 GLY A C 1
ATOM 1740 O O . GLY A 1 228 ? 6.671 -13.251 5.117 1.00 81.31 228 GLY A O 1
ATOM 1741 N N . GLY A 1 229 ? 8.110 -11.823 6.106 1.00 81.44 229 GLY A N 1
ATOM 1742 C CA . GLY A 1 229 ? 9.255 -12.730 6.151 1.00 81.44 229 GLY A CA 1
ATOM 1743 C C . GLY A 1 229 ? 9.399 -13.473 7.478 1.00 81.44 229 GLY A C 1
ATOM 1744 O O . GLY A 1 229 ? 9.034 -12.954 8.531 1.00 81.44 229 GLY A O 1
ATOM 1745 N N . ASN A 1 230 ? 9.974 -14.678 7.437 1.00 85.19 230 ASN A N 1
ATOM 1746 C CA . ASN A 1 230 ? 10.396 -15.368 8.663 1.00 85.19 230 ASN A CA 1
ATOM 1747 C C . ASN A 1 230 ? 11.637 -14.687 9.283 1.00 85.19 230 ASN A C 1
ATOM 1749 O O . ASN A 1 230 ? 12.200 -13.757 8.701 1.00 85.19 230 ASN A O 1
ATOM 1753 N N . ALA A 1 231 ? 12.065 -15.128 10.470 1.00 79.25 231 ALA A N 1
ATOM 1754 C CA . ALA A 1 231 ? 13.196 -14.525 11.181 1.00 79.25 231 ALA A CA 1
ATOM 1755 C C . ALA A 1 231 ? 14.477 -14.471 10.324 1.00 79.25 231 ALA A C 1
ATOM 1757 O O . ALA A 1 231 ? 15.105 -13.420 10.224 1.00 79.25 231 ALA A O 1
ATOM 1758 N N . LEU A 1 232 ? 14.818 -15.571 9.643 1.00 79.94 232 LEU A N 1
ATOM 1759 C CA . LEU A 1 232 ? 16.008 -15.644 8.795 1.00 79.94 232 LEU A CA 1
ATOM 1760 C C . LEU A 1 232 ? 15.888 -14.723 7.577 1.00 79.94 232 LEU A C 1
ATOM 1762 O O . LEU A 1 232 ? 16.780 -13.919 7.327 1.00 79.94 232 LEU A O 1
ATOM 1766 N N . GLU A 1 233 ? 14.767 -14.790 6.860 1.00 81.81 233 GLU A N 1
ATOM 1767 C CA . GLU A 1 233 ? 14.468 -13.937 5.706 1.00 81.81 233 GLU A CA 1
ATOM 1768 C C . GLU A 1 233 ? 14.526 -12.456 6.101 1.00 81.81 233 GLU A C 1
ATOM 1770 O O . GLU A 1 233 ? 15.156 -11.655 5.427 1.00 81.81 233 GLU A O 1
ATOM 1775 N N . THR A 1 234 ? 14.001 -12.089 7.268 1.00 79.25 234 THR A N 1
ATOM 1776 C CA . THR A 1 234 ? 14.091 -10.717 7.791 1.00 79.25 234 THR A CA 1
ATOM 1777 C C . THR A 1 234 ? 15.538 -10.234 7.954 1.00 79.25 234 THR A C 1
ATOM 1779 O O . THR A 1 234 ? 15.812 -9.049 7.763 1.00 79.25 234 THR A O 1
ATOM 1782 N N . MET A 1 235 ? 16.472 -11.131 8.274 1.00 71.50 235 MET A N 1
ATOM 1783 C CA . MET A 1 235 ? 17.882 -10.785 8.459 1.00 71.50 235 MET A CA 1
ATOM 1784 C C . MET A 1 235 ? 18.664 -10.711 7.149 1.00 71.50 235 MET A C 1
ATOM 1786 O O . MET A 1 235 ? 19.495 -9.820 6.993 1.00 71.50 235 MET A O 1
ATOM 1790 N N . ILE A 1 236 ? 18.431 -11.645 6.224 1.00 79.38 236 ILE A N 1
ATOM 1791 C CA . ILE A 1 236 ? 19.294 -11.807 5.040 1.00 79.38 236 ILE A CA 1
ATOM 1792 C C . ILE A 1 236 ? 18.672 -11.294 3.744 1.00 79.38 236 ILE A C 1
ATOM 1794 O O . ILE A 1 236 ? 19.391 -11.080 2.772 1.00 79.38 236 ILE A O 1
ATOM 1798 N N . ASP A 1 237 ? 17.354 -11.101 3.711 1.00 83.69 237 ASP A N 1
ATOM 1799 C CA . ASP A 1 237 ? 16.629 -10.710 2.511 1.00 83.69 237 ASP A CA 1
ATOM 1800 C C . ASP A 1 237 ? 16.406 -9.187 2.462 1.00 83.69 237 ASP A C 1
ATOM 1802 O O . ASP A 1 237 ? 15.582 -8.631 3.210 1.00 83.69 237 ASP A O 1
ATOM 1806 N N . PRO A 1 238 ? 17.105 -8.476 1.556 1.00 81.81 238 PRO A N 1
ATOM 1807 C CA . PRO A 1 238 ? 16.964 -7.035 1.423 1.00 81.81 238 PRO A CA 1
ATOM 1808 C C . PRO A 1 238 ? 15.658 -6.628 0.725 1.00 81.81 238 PRO A C 1
ATOM 1810 O O . PRO A 1 238 ? 15.322 -5.445 0.731 1.00 81.81 238 PRO A O 1
ATOM 1813 N N . THR A 1 239 ? 14.909 -7.566 0.126 1.00 85.75 239 THR A N 1
ATOM 1814 C CA . THR A 1 239 ? 13.656 -7.274 -0.598 1.00 85.75 239 THR A CA 1
ATOM 1815 C C . THR A 1 239 ? 12.471 -7.015 0.336 1.00 85.75 239 THR A C 1
ATOM 1817 O O . THR A 1 239 ? 11.446 -6.487 -0.107 1.00 85.75 239 THR A O 1
ATOM 1820 N N . ARG A 1 240 ? 12.633 -7.314 1.639 1.00 83.38 240 ARG A N 1
ATOM 1821 C CA . ARG A 1 240 ? 11.660 -7.065 2.720 1.00 83.38 240 ARG A CA 1
ATOM 1822 C C . ARG A 1 240 ? 10.255 -7.561 2.347 1.00 83.38 240 ARG A C 1
ATOM 1824 O O . ARG A 1 240 ? 9.366 -6.732 2.136 1.00 83.38 240 ARG A O 1
ATOM 1831 N N . PRO A 1 241 ? 10.055 -8.878 2.224 1.00 89.69 241 PRO A N 1
ATOM 1832 C CA . PRO A 1 241 ? 8.844 -9.417 1.632 1.00 89.69 241 PRO A CA 1
ATOM 1833 C C . PRO A 1 241 ? 7.592 -9.173 2.479 1.00 89.69 241 PRO A C 1
ATOM 1835 O O . PRO A 1 241 ? 7.651 -9.171 3.710 1.00 89.69 241 PRO A O 1
ATOM 1838 N N . THR A 1 242 ? 6.450 -9.047 1.808 1.00 91.44 242 THR A N 1
ATOM 1839 C CA . THR A 1 242 ? 5.101 -9.146 2.393 1.00 91.44 242 THR A CA 1
ATOM 1840 C C . THR A 1 242 ? 4.377 -10.344 1.806 1.00 91.44 242 THR A C 1
ATOM 1842 O O . THR A 1 242 ? 4.584 -10.684 0.643 1.00 91.44 242 THR A O 1
ATOM 1845 N N . ARG A 1 243 ? 3.557 -11.021 2.614 1.00 92.31 243 ARG A N 1
ATOM 1846 C CA . ARG A 1 243 ? 2.711 -12.110 2.114 1.00 92.31 243 ARG A CA 1
ATOM 1847 C C . ARG A 1 243 ? 1.540 -11.522 1.345 1.00 92.31 243 ARG A C 1
ATOM 1849 O O . ARG A 1 243 ? 0.977 -10.521 1.782 1.00 92.31 243 ARG A O 1
ATOM 1856 N N . ILE A 1 244 ? 1.199 -12.161 0.235 1.00 92.69 244 ILE A N 1
ATOM 1857 C CA . ILE A 1 244 ? -0.040 -11.885 -0.481 1.00 92.69 244 ILE A CA 1
ATOM 1858 C C . ILE A 1 244 ? -1.191 -12.332 0.422 1.00 92.69 244 ILE A C 1
ATOM 1860 O O . ILE A 1 244 ? -1.158 -13.431 0.979 1.00 92.69 244 ILE A O 1
ATOM 1864 N N . LYS A 1 245 ? -2.176 -11.457 0.589 1.00 91.69 245 LYS A N 1
ATOM 1865 C CA . LYS A 1 245 ? -3.418 -11.735 1.305 1.00 91.69 245 LYS A CA 1
ATOM 1866 C C . LYS A 1 245 ? -4.568 -11.669 0.306 1.00 91.69 245 LYS A C 1
ATOM 1868 O O . LYS A 1 245 ? -4.635 -10.733 -0.484 1.00 91.69 245 LYS A O 1
ATOM 1873 N N . SER A 1 246 ? -5.438 -12.668 0.353 1.00 89.31 246 SER A N 1
ATOM 1874 C CA . SER A 1 246 ? -6.612 -12.773 -0.509 1.00 89.31 246 SER A CA 1
ATOM 1875 C C . SER A 1 246 ? -7.694 -13.509 0.270 1.00 89.31 246 SER A C 1
ATOM 1877 O O . SER A 1 246 ? -7.470 -14.635 0.716 1.00 89.31 246 SER A O 1
ATOM 1879 N N . ASP A 1 247 ? -8.825 -12.852 0.495 1.00 94.38 247 ASP A N 1
ATOM 1880 C CA . ASP A 1 247 ? -10.054 -13.466 0.992 1.00 94.38 247 ASP A CA 1
ATOM 1881 C C . ASP A 1 247 ? -11.253 -12.890 0.220 1.00 94.38 247 ASP A C 1
ATOM 1883 O O . ASP A 1 247 ? -11.089 -11.915 -0.512 1.00 94.38 247 ASP A O 1
ATOM 1887 N N . GLU A 1 248 ? -12.449 -13.479 0.361 1.00 96.25 248 GLU A N 1
ATOM 1888 C CA . GLU A 1 248 ? -13.642 -13.073 -0.415 1.00 96.25 248 GLU A CA 1
ATOM 1889 C C . GLU A 1 248 ? -13.952 -11.571 -0.263 1.00 96.25 248 GLU A C 1
ATOM 1891 O O . GLU A 1 248 ? -14.391 -10.934 -1.219 1.00 96.25 248 GLU A O 1
ATOM 1896 N N . LEU A 1 249 ? -13.683 -10.978 0.910 1.00 96.62 249 LEU A N 1
ATOM 1897 C CA . LEU A 1 249 ? -13.888 -9.547 1.140 1.00 96.62 249 LEU A CA 1
ATOM 1898 C C . LEU A 1 249 ? -12.836 -8.719 0.418 1.00 96.62 249 LEU A C 1
ATOM 1900 O O . LEU A 1 249 ? -13.184 -7.781 -0.297 1.00 96.62 249 LEU A O 1
ATOM 1904 N N . VAL A 1 250 ? -11.561 -9.053 0.593 1.00 96.25 250 VAL A N 1
ATOM 1905 C CA . VAL A 1 250 ? -10.458 -8.333 -0.050 1.00 96.25 250 VAL A CA 1
ATOM 1906 C C . VAL A 1 250 ? -10.579 -8.411 -1.574 1.00 96.25 250 VAL A C 1
ATOM 1908 O O . VAL A 1 250 ? -10.419 -7.390 -2.241 1.00 96.25 250 VAL A O 1
ATOM 1911 N N . GLU A 1 251 ? -10.926 -9.578 -2.118 1.00 96.62 251 GLU A N 1
ATOM 1912 C CA . GLU A 1 251 ? -11.128 -9.797 -3.554 1.00 96.62 251 GLU A CA 1
ATOM 1913 C C . GLU A 1 251 ? -12.325 -9.014 -4.101 1.00 96.62 251 GLU A C 1
ATOM 1915 O O . GLU A 1 251 ? -12.208 -8.386 -5.153 1.00 96.62 251 GLU A O 1
ATOM 1920 N N . GLU A 1 252 ? -13.455 -8.977 -3.387 1.00 97.38 252 GLU A N 1
ATOM 1921 C CA . GLU A 1 252 ? -14.617 -8.187 -3.812 1.00 97.38 252 GLU A CA 1
ATOM 1922 C C . GLU A 1 252 ? -14.324 -6.680 -3.769 1.00 97.38 252 GLU A C 1
ATOM 1924 O O . GLU A 1 252 ? -14.698 -5.951 -4.691 1.00 97.38 252 GLU A O 1
ATOM 1929 N N . LEU A 1 253 ? -13.614 -6.202 -2.740 1.00 97.25 253 LEU A N 1
ATOM 1930 C CA . LEU A 1 253 ? -13.187 -4.802 -2.656 1.00 97.25 253 LEU A CA 1
ATOM 1931 C C . LEU A 1 253 ? -12.223 -4.432 -3.790 1.00 97.25 253 LEU A C 1
ATOM 1933 O O . LEU A 1 253 ? -12.367 -3.357 -4.377 1.00 97.25 253 LEU A O 1
ATOM 1937 N N . ARG A 1 254 ? -11.281 -5.324 -4.127 1.00 95.81 254 ARG A N 1
ATOM 1938 C CA . ARG A 1 254 ? -10.374 -5.153 -5.269 1.00 95.81 254 ARG A CA 1
ATOM 1939 C C . ARG A 1 254 ? -11.148 -5.102 -6.576 1.00 95.81 254 ARG A C 1
ATOM 1941 O O . ARG A 1 254 ? -11.004 -4.139 -7.320 1.00 95.81 254 ARG A O 1
ATOM 1948 N N . ARG A 1 255 ? -12.020 -6.084 -6.816 1.00 96.69 255 ARG A N 1
ATOM 1949 C CA . ARG A 1 255 ? -12.840 -6.153 -8.027 1.00 96.69 255 ARG A CA 1
ATOM 1950 C C . ARG A 1 255 ? -13.619 -4.861 -8.227 1.00 96.69 255 ARG A C 1
ATOM 1952 O O . ARG A 1 255 ? -13.552 -4.297 -9.310 1.00 96.69 255 ARG A O 1
ATOM 1959 N N . LEU A 1 256 ? -14.327 -4.396 -7.192 1.00 97.19 256 LEU A N 1
ATOM 1960 C CA . LEU A 1 256 ? -15.096 -3.150 -7.227 1.00 97.19 256 LEU A CA 1
ATOM 1961 C C . LEU A 1 256 ? -14.206 -1.928 -7.497 1.00 97.19 256 LEU A C 1
ATOM 1963 O O . LEU A 1 256 ? -14.592 -1.059 -8.274 1.00 97.19 256 LEU A O 1
ATOM 1967 N N . PHE A 1 257 ? -13.014 -1.868 -6.897 1.00 94.62 257 PHE A N 1
ATOM 1968 C CA . PHE A 1 257 ? -12.046 -0.805 -7.161 1.00 94.62 257 PHE A CA 1
ATOM 1969 C C . PHE A 1 257 ? -11.631 -0.762 -8.639 1.00 94.62 257 PHE A C 1
ATOM 1971 O O . PHE A 1 257 ? -11.701 0.301 -9.256 1.00 94.62 257 PHE A O 1
ATOM 1978 N N . ASP A 1 258 ? -11.263 -1.909 -9.212 1.00 91.94 258 ASP A N 1
ATOM 1979 C CA . ASP A 1 258 ? -10.711 -2.005 -10.570 1.00 91.94 258 ASP A CA 1
ATOM 1980 C C . ASP A 1 258 ? -11.733 -1.614 -11.654 1.00 91.94 258 ASP A C 1
ATOM 1982 O O . ASP A 1 258 ? -11.363 -1.096 -12.705 1.00 91.94 258 ASP A O 1
ATOM 1986 N N . ILE A 1 259 ? -13.031 -1.793 -11.384 1.00 95.12 259 ILE A N 1
ATOM 1987 C CA . ILE A 1 259 ? -14.122 -1.373 -12.283 1.00 95.12 259 ILE A CA 1
ATOM 1988 C C . ILE A 1 259 ? -14.657 0.042 -11.992 1.00 95.12 259 ILE A C 1
ATOM 1990 O O . ILE A 1 259 ? -15.681 0.438 -12.549 1.00 95.12 259 ILE A O 1
ATOM 1994 N N . GLY A 1 260 ? -13.995 0.810 -11.119 1.00 94.00 260 GLY A N 1
ATOM 1995 C CA . GLY A 1 260 ? -14.330 2.213 -10.850 1.00 94.00 260 GLY A CA 1
ATOM 1996 C C . GLY A 1 260 ? -15.364 2.457 -9.744 1.00 94.00 260 GLY A C 1
ATOM 1997 O O . GLY A 1 260 ? -15.862 3.576 -9.620 1.00 94.00 260 GLY A O 1
ATOM 1998 N N . PHE A 1 261 ? -15.659 1.460 -8.907 1.00 95.88 261 PHE A N 1
ATOM 1999 C CA . PHE A 1 261 ? -16.573 1.557 -7.761 1.00 95.88 261 PHE A CA 1
ATOM 2000 C C . PHE A 1 261 ? -15.839 1.346 -6.420 1.00 95.88 261 PHE A C 1
ATOM 2002 O O . PHE A 1 261 ? -16.148 0.408 -5.682 1.00 95.88 261 PHE A O 1
ATOM 2009 N N . PRO A 1 262 ? -14.848 2.188 -6.058 1.00 94.00 262 PRO A N 1
ATOM 2010 C CA . PRO A 1 262 ? -14.017 1.967 -4.877 1.00 94.00 262 PRO A CA 1
ATOM 2011 C C . PRO A 1 262 ? -14.853 1.917 -3.588 1.00 94.00 262 PRO A C 1
ATOM 2013 O O . PRO A 1 262 ? -15.480 2.897 -3.176 1.00 94.00 262 PRO A O 1
ATOM 2016 N N . ALA A 1 263 ? -14.825 0.759 -2.928 1.00 95.19 263 ALA A N 1
ATOM 2017 C CA . ALA A 1 263 ? -15.597 0.485 -1.716 1.00 95.19 263 ALA A CA 1
ATOM 2018 C C . ALA A 1 263 ? -14.722 0.208 -0.485 1.00 95.19 263 ALA A C 1
ATOM 2020 O O . ALA A 1 263 ? -15.251 0.059 0.617 1.00 95.19 263 ALA A O 1
ATOM 2021 N N . THR A 1 264 ? -13.396 0.139 -0.651 1.00 95.31 264 THR A N 1
ATOM 2022 C CA . THR A 1 264 ? -12.467 -0.107 0.455 1.00 95.31 264 THR A CA 1
ATOM 2023 C C . THR A 1 264 ? -12.653 0.957 1.534 1.00 95.31 264 THR A C 1
ATOM 2025 O O . THR A 1 264 ? -12.565 2.152 1.228 1.00 95.31 264 THR A O 1
ATOM 2028 N N . PRO A 1 265 ? -12.905 0.555 2.792 1.00 92.38 265 PRO A N 1
ATOM 2029 C CA . PRO A 1 265 ? -13.094 1.507 3.871 1.00 92.38 265 PRO A CA 1
ATOM 2030 C C . PRO A 1 265 ? -11.893 2.445 4.054 1.00 92.38 265 PRO A C 1
ATOM 2032 O O . PRO A 1 265 ? -10.771 2.188 3.611 1.00 92.38 265 PRO A O 1
ATOM 2035 N N . THR A 1 266 ? -12.133 3.549 4.753 1.00 88.12 266 THR A N 1
ATOM 2036 C CA . THR A 1 266 ? -11.075 4.402 5.305 1.00 88.12 266 THR A CA 1
ATOM 2037 C C . THR A 1 266 ? -11.024 4.250 6.814 1.00 88.12 266 THR A C 1
ATOM 2039 O O . THR A 1 266 ? -12.029 3.891 7.441 1.00 88.12 266 THR A O 1
ATOM 2042 N N . ARG A 1 267 ? -9.858 4.524 7.404 1.00 85.62 267 ARG A N 1
ATOM 2043 C CA . ARG A 1 267 ? -9.646 4.365 8.847 1.00 85.62 267 ARG A CA 1
ATOM 2044 C C . ARG A 1 267 ? -10.654 5.212 9.635 1.00 85.62 267 ARG A C 1
ATOM 2046 O O . ARG A 1 267 ? -11.039 6.305 9.216 1.00 85.62 267 ARG A O 1
ATOM 2053 N N . PHE A 1 268 ? -11.136 4.695 10.763 1.00 81.62 268 PHE A N 1
ATOM 2054 C CA . PHE A 1 268 ? -12.153 5.361 11.589 1.00 81.62 268 PHE A CA 1
ATOM 2055 C C . PHE A 1 268 ? -11.609 6.607 12.284 1.00 81.62 268 PHE A C 1
ATOM 2057 O O . PHE A 1 268 ? -12.330 7.605 12.429 1.00 81.62 268 PHE A O 1
ATOM 2064 N N . ALA A 1 269 ? -10.327 6.544 12.636 1.00 73.50 269 ALA A N 1
ATOM 2065 C CA . ALA A 1 269 ? -9.520 7.664 13.064 1.00 73.50 269 ALA A CA 1
ATOM 2066 C C . ALA A 1 269 ? -8.223 7.701 12.247 1.00 73.50 269 ALA A C 1
ATOM 2068 O O . ALA A 1 269 ? -7.454 6.740 12.239 1.00 73.50 269 ALA A O 1
ATOM 2069 N N . ASP A 1 270 ? -7.988 8.817 11.553 1.00 67.06 270 ASP A N 1
ATOM 2070 C CA . ASP A 1 270 ? -6.681 9.116 10.967 1.00 67.06 270 ASP A CA 1
ATOM 2071 C C . ASP A 1 270 ? -5.853 9.906 11.987 1.00 67.06 270 ASP A C 1
ATOM 2073 O O . ASP A 1 270 ? -6.325 10.863 12.611 1.00 67.06 270 ASP A O 1
ATOM 2077 N N . GLU A 1 271 ? -4.586 9.529 12.106 1.00 59.69 271 GLU A N 1
ATOM 2078 C CA . GLU A 1 271 ? -3.560 10.204 12.900 1.00 59.69 271 GLU A CA 1
ATOM 2079 C C . GLU A 1 271 ? -3.315 11.642 12.442 1.00 59.69 271 GLU A C 1
ATOM 2081 O O . GLU A 1 271 ? -2.690 12.442 13.131 1.00 59.69 271 GLU A O 1
ATOM 2086 N N . LYS A 1 272 ? -3.765 12.014 11.247 1.00 63.91 272 LYS A N 1
ATOM 2087 C CA . LYS A 1 272 ? -3.692 13.414 10.829 1.00 63.91 272 LYS A CA 1
ATOM 2088 C C . LYS A 1 272 ? -4.791 14.265 11.444 1.00 63.91 272 LYS A C 1
ATOM 2090 O O . LYS A 1 272 ? -4.544 15.464 11.598 1.00 63.91 272 LYS A O 1
ATOM 2095 N N . THR A 1 273 ? -5.929 13.653 11.764 1.00 66.94 273 THR A N 1
ATOM 2096 C CA . THR A 1 273 ? -7.184 14.335 12.090 1.00 66.94 273 THR A CA 1
ATOM 2097 C C . THR A 1 273 ? -7.459 14.355 13.589 1.00 66.94 273 THR A C 1
ATOM 2099 O O . THR A 1 273 ? -7.894 15.383 14.083 1.00 66.94 273 THR A O 1
ATOM 2102 N N . TYR A 1 274 ? -7.171 13.272 14.324 1.00 74.50 274 TYR A N 1
ATOM 2103 C CA . TYR A 1 274 ? -7.597 13.143 15.731 1.00 74.50 274 TYR A CA 1
ATOM 2104 C C . TYR A 1 274 ? -6.469 13.061 16.765 1.00 74.50 274 TYR A C 1
ATOM 2106 O O . TYR A 1 274 ? -6.742 12.864 17.945 1.00 74.50 274 TYR A O 1
ATOM 2114 N N . THR A 1 275 ? -5.206 13.272 16.380 1.00 71.25 275 THR A N 1
ATOM 2115 C CA . THR A 1 275 ? -4.072 13.236 17.331 1.00 71.25 275 THR A CA 1
ATOM 2116 C C . THR A 1 275 ? -4.108 14.314 18.405 1.00 71.25 275 THR A C 1
ATOM 2118 O O . THR A 1 275 ? -3.372 14.210 19.377 1.00 71.25 275 THR A O 1
ATOM 2121 N N . ASN A 1 276 ? -4.916 15.361 18.231 1.00 76.56 276 ASN A N 1
ATOM 2122 C CA . ASN A 1 276 ? -5.072 16.399 19.248 1.00 76.56 276 ASN A CA 1
ATOM 2123 C C . ASN A 1 276 ? -5.935 15.921 20.425 1.00 76.56 276 ASN A C 1
ATOM 2125 O O . ASN A 1 276 ? -5.788 16.439 21.523 1.00 76.56 276 ASN A O 1
ATOM 2129 N N . VAL A 1 277 ? -6.812 14.935 20.199 1.00 81.12 277 VAL A N 1
ATOM 2130 C CA . VAL A 1 277 ? -7.825 14.494 21.174 1.00 81.12 277 VAL A CA 1
ATOM 2131 C C . VAL A 1 277 ? -7.677 13.045 21.619 1.00 81.12 277 VAL A C 1
ATOM 2133 O O . VAL A 1 277 ? -8.175 12.705 22.694 1.00 81.12 277 VAL A O 1
ATOM 2136 N N . LEU A 1 278 ? -7.006 12.214 20.815 1.00 84.25 278 LEU A N 1
ATOM 2137 C CA . LEU A 1 278 ? -6.744 10.802 21.083 1.00 84.25 278 LEU A CA 1
ATOM 2138 C C . LEU A 1 278 ? -5.238 10.519 21.138 1.00 84.25 278 LEU A C 1
ATOM 2140 O O . LEU A 1 278 ? -4.474 11.003 20.298 1.00 84.25 278 LEU A O 1
ATOM 2144 N N . THR A 1 279 ? -4.823 9.670 22.080 1.00 85.19 279 THR A N 1
ATOM 2145 C CA . THR A 1 279 ? -3.472 9.085 22.100 1.00 85.19 279 THR A CA 1
ATOM 2146 C C . THR A 1 279 ? -3.306 8.031 20.997 1.00 85.19 279 THR A C 1
ATOM 2148 O O . THR A 1 279 ? -4.286 7.541 20.433 1.00 85.19 279 THR A O 1
ATOM 2151 N N . SER A 1 280 ? -2.066 7.638 20.683 1.00 81.00 280 SER A N 1
ATOM 2152 C CA . SER A 1 280 ? -1.793 6.568 19.708 1.00 81.00 280 SER A CA 1
ATOM 2153 C C . SER A 1 280 ? -2.474 5.256 20.077 1.00 81.00 280 SER A C 1
ATOM 2155 O O . SER A 1 280 ? -3.063 4.619 19.210 1.00 81.00 280 SER A O 1
ATOM 2157 N N . GLU A 1 281 ? -2.422 4.896 21.359 1.00 85.38 281 GLU A N 1
ATOM 2158 C CA . GLU A 1 281 ? -3.069 3.712 21.925 1.00 85.38 281 GLU A CA 1
ATOM 2159 C C . GLU A 1 281 ? -4.591 3.790 21.760 1.00 85.38 281 GLU A C 1
ATOM 2161 O O . GLU A 1 281 ? -5.208 2.851 21.270 1.00 85.38 281 GLU A O 1
ATOM 2166 N N . GLN A 1 282 ? -5.200 4.946 22.047 1.00 87.69 282 GLN A N 1
ATOM 2167 C CA . GLN A 1 282 ? -6.636 5.162 21.846 1.00 87.69 282 GLN A CA 1
ATOM 2168 C C . GLN A 1 282 ? -7.041 5.095 20.366 1.00 87.69 282 GLN A C 1
ATOM 2170 O O . GLN A 1 282 ? -8.102 4.562 20.043 1.00 87.69 282 GLN A O 1
ATOM 2175 N N . ILE A 1 283 ? -6.205 5.601 19.451 1.00 86.12 283 ILE A N 1
ATOM 2176 C CA . ILE A 1 283 ? -6.425 5.477 18.000 1.00 86.12 283 ILE A CA 1
ATOM 2177 C C . ILE A 1 283 ? -6.338 4.010 17.570 1.00 86.12 283 ILE A C 1
ATOM 2179 O O . ILE A 1 283 ? -7.192 3.559 16.806 1.00 86.12 283 ILE A O 1
ATOM 2183 N N . THR A 1 284 ? -5.319 3.279 18.037 1.00 86.31 284 THR A N 1
ATOM 2184 C CA . THR A 1 284 ? -5.156 1.843 17.768 1.00 86.31 284 THR A CA 1
ATOM 2185 C C . THR A 1 284 ? -6.377 1.081 18.269 1.00 86.31 284 THR A C 1
ATOM 2187 O O . THR A 1 284 ? -7.037 0.420 17.475 1.00 86.31 284 THR A O 1
ATOM 2190 N N . TYR A 1 285 ? -6.745 1.265 19.535 1.00 87.81 285 TYR A N 1
ATOM 2191 C CA . TYR A 1 285 ? -7.885 0.611 20.170 1.00 87.81 285 TYR A CA 1
ATOM 2192 C C . TYR A 1 285 ? -9.210 0.890 19.444 1.00 87.81 285 TYR A C 1
ATOM 2194 O O . TYR A 1 285 ? -9.959 -0.038 19.131 1.00 87.81 285 TYR A O 1
ATOM 2202 N N . LEU A 1 286 ? -9.482 2.155 19.100 1.00 89.19 286 LEU A N 1
ATOM 2203 C CA . LEU A 1 286 ? -10.669 2.533 18.331 1.00 89.19 286 LEU A CA 1
ATOM 2204 C C . LEU A 1 286 ? -10.714 1.814 16.979 1.00 89.19 286 LEU A C 1
ATOM 2206 O O . LEU A 1 286 ? -11.757 1.302 16.570 1.00 89.19 286 LEU A O 1
ATOM 2210 N N . GLN A 1 287 ? -9.585 1.790 16.274 1.00 90.31 287 GLN A N 1
ATOM 2211 C CA . GLN A 1 287 ? -9.483 1.197 14.948 1.00 90.31 287 GLN A CA 1
ATOM 2212 C C . GLN A 1 287 ? -9.555 -0.338 14.989 1.00 90.31 287 GLN A C 1
ATOM 2214 O O . GLN A 1 287 ? -10.207 -0.916 14.123 1.00 90.31 287 GLN A O 1
ATOM 2219 N N . GLU A 1 288 ? -8.950 -0.981 15.988 1.00 89.50 288 GLU A N 1
ATOM 2220 C CA . GLU A 1 288 ? -9.053 -2.420 16.266 1.00 89.50 288 GLU A CA 1
ATOM 2221 C C . GLU A 1 288 ? -10.504 -2.824 16.520 1.00 89.50 288 GLU A C 1
ATOM 2223 O O . GLU A 1 288 ? -11.072 -3.636 15.789 1.00 89.50 288 GLU A O 1
ATOM 2228 N N . LYS A 1 289 ? -11.149 -2.199 17.507 1.00 87.94 289 LYS A N 1
ATOM 2229 C CA . LYS A 1 289 ? -12.508 -2.564 17.916 1.00 87.94 289 LYS A CA 1
ATOM 2230 C C . LYS A 1 289 ? -13.529 -2.330 16.799 1.00 87.94 289 LYS A C 1
ATOM 2232 O O . LYS A 1 289 ? -14.330 -3.209 16.477 1.00 87.94 289 LYS A O 1
ATOM 2237 N N . ALA A 1 290 ? -13.495 -1.147 16.187 1.00 89.62 290 ALA A N 1
ATOM 2238 C CA . ALA A 1 290 ? -14.435 -0.775 15.133 1.00 89.62 290 ALA A CA 1
ATOM 2239 C C . ALA A 1 290 ? -14.186 -1.531 13.825 1.00 89.62 290 ALA A C 1
ATOM 2241 O O . ALA A 1 290 ? -15.133 -1.910 13.131 1.00 89.62 290 ALA A O 1
ATOM 2242 N N . GLY A 1 291 ? -12.912 -1.731 13.488 1.00 92.00 291 GLY A N 1
ATOM 2243 C CA . GLY A 1 291 ? -12.480 -2.402 12.273 1.00 92.00 291 GLY A CA 1
ATOM 2244 C C . GLY A 1 291 ? -12.818 -3.877 12.264 1.00 92.00 291 GLY A C 1
ATOM 2245 O O . GLY A 1 291 ? -13.429 -4.315 11.293 1.00 92.00 291 GLY A O 1
ATOM 2246 N N . LEU A 1 292 ? -12.544 -4.600 13.351 1.00 90.50 292 LEU A N 1
ATOM 2247 C CA . LEU A 1 292 ? -12.848 -6.028 13.438 1.00 90.50 292 LEU A CA 1
ATOM 2248 C C . LEU A 1 292 ? -14.358 -6.274 13.337 1.00 90.50 292 LEU A C 1
ATOM 2250 O O . LEU A 1 292 ? -14.805 -7.141 12.586 1.00 90.50 292 LEU A O 1
ATOM 2254 N N . MET A 1 293 ? -15.162 -5.442 14.012 1.00 91.06 293 MET A N 1
ATOM 2255 C CA . MET A 1 293 ? -16.621 -5.498 13.884 1.00 91.06 293 MET A CA 1
ATOM 2256 C C . MET A 1 293 ? -17.082 -5.193 12.449 1.00 91.06 293 MET A C 1
ATOM 2258 O O . MET A 1 293 ? -18.011 -5.831 11.948 1.00 91.06 293 MET A O 1
ATOM 2262 N N . LEU A 1 294 ? -16.493 -4.187 11.790 1.00 94.81 294 LEU A N 1
ATOM 2263 C CA . LEU A 1 294 ? -16.844 -3.861 10.408 1.00 94.81 294 LEU A CA 1
ATOM 2264 C C . LEU A 1 294 ? -16.470 -5.007 9.465 1.00 94.81 294 LEU A C 1
ATOM 2266 O O . LEU A 1 294 ? -17.289 -5.372 8.627 1.00 94.81 294 LEU A O 1
ATOM 2270 N N . GLU A 1 295 ? -15.272 -5.569 9.603 1.00 95.38 295 GLU A N 1
ATOM 2271 C CA . GLU A 1 295 ? -14.778 -6.664 8.770 1.00 95.38 295 GLU A CA 1
ATOM 2272 C C . GLU A 1 295 ? -15.721 -7.865 8.826 1.00 95.38 295 GLU A C 1
ATOM 2274 O O . GLU A 1 295 ? -16.156 -8.355 7.785 1.00 95.38 295 GLU A O 1
ATOM 2279 N N . GLU A 1 296 ? -16.120 -8.282 10.031 1.00 94.75 296 GLU A N 1
ATOM 2280 C CA . GLU A 1 296 ? -17.073 -9.376 10.227 1.00 94.75 296 GLU A CA 1
ATOM 2281 C C . GLU A 1 296 ? -18.422 -9.078 9.554 1.00 94.75 296 GLU A C 1
ATOM 2283 O O . GLU A 1 296 ? -18.976 -9.909 8.827 1.00 94.75 296 GLU A O 1
ATOM 2288 N N . LYS A 1 297 ? -18.950 -7.860 9.738 1.00 95.19 297 LYS A N 1
ATOM 2289 C CA . LYS A 1 297 ? -20.214 -7.446 9.110 1.00 95.19 297 LYS A CA 1
ATOM 2290 C C . LYS A 1 297 ? -20.121 -7.414 7.589 1.00 95.19 297 LYS A C 1
ATOM 2292 O O . LYS A 1 297 ? -21.081 -7.812 6.931 1.00 95.19 297 LYS A O 1
ATOM 2297 N N . LEU A 1 298 ? -19.001 -6.958 7.031 1.00 97.38 298 LEU A N 1
ATOM 2298 C CA . LEU A 1 298 ? -18.790 -6.937 5.586 1.00 97.38 298 LEU A CA 1
ATOM 2299 C C . LEU A 1 298 ? -18.618 -8.350 5.025 1.00 97.38 298 LEU A C 1
ATOM 2301 O O . LEU A 1 298 ? -19.232 -8.651 4.008 1.00 97.38 298 LEU A O 1
ATOM 2305 N N . LYS A 1 299 ? -17.892 -9.242 5.711 1.00 97.12 299 LYS A N 1
ATOM 2306 C CA . LYS A 1 299 ? -17.790 -10.666 5.342 1.00 97.12 299 LYS A CA 1
ATOM 2307 C C . LYS A 1 299 ? -19.165 -11.338 5.295 1.00 97.12 299 LYS A C 1
ATOM 2309 O O . LYS A 1 299 ? -19.493 -12.021 4.328 1.00 97.12 299 LYS A O 1
ATOM 2314 N N . ASN A 1 300 ? -20.019 -11.066 6.278 1.00 96.88 300 ASN A N 1
ATOM 2315 C CA . ASN A 1 300 ? -21.397 -11.561 6.273 1.00 96.88 300 ASN A CA 1
ATOM 2316 C C . ASN A 1 300 ? -22.255 -10.919 5.168 1.00 96.88 300 ASN A C 1
ATOM 2318 O O . ASN A 1 300 ? -23.071 -11.602 4.549 1.00 96.88 300 ASN A O 1
ATOM 2322 N N . LEU A 1 301 ? -22.069 -9.621 4.900 1.00 97.19 301 LEU A N 1
ATOM 2323 C CA . LEU A 1 301 ? -22.781 -8.899 3.843 1.00 97.19 301 LEU A CA 1
ATOM 2324 C C . LEU A 1 301 ? -22.470 -9.481 2.460 1.00 97.19 301 LEU A C 1
ATOM 2326 O O . LEU A 1 301 ? -23.404 -9.803 1.730 1.00 97.19 301 LEU A O 1
ATOM 2330 N N . ILE A 1 302 ? -21.190 -9.638 2.110 1.00 97.19 302 ILE A N 1
ATOM 2331 C CA . ILE A 1 302 ? -20.783 -10.111 0.776 1.00 97.19 302 ILE A CA 1
ATOM 2332 C C . ILE A 1 302 ? -21.174 -11.571 0.531 1.00 97.19 302 ILE A C 1
ATOM 2334 O O . ILE A 1 302 ? -21.518 -11.946 -0.591 1.00 97.19 302 ILE A O 1
ATOM 2338 N N . ALA A 1 303 ? -21.191 -12.387 1.590 1.00 96.69 303 ALA A N 1
ATOM 2339 C CA . ALA A 1 303 ? -21.623 -13.775 1.518 1.00 96.69 303 ALA A CA 1
ATOM 2340 C C . ALA A 1 303 ? -23.143 -13.900 1.294 1.00 96.69 303 ALA A C 1
ATOM 2342 O O . ALA A 1 303 ? -23.616 -14.933 0.811 1.00 96.69 303 ALA A O 1
ATOM 2343 N N . HIS A 1 304 ? -23.921 -12.858 1.611 1.00 97.44 304 HIS A N 1
ATOM 2344 C CA . HIS A 1 304 ? -25.378 -12.898 1.577 1.00 97.44 304 HIS A CA 1
ATOM 2345 C C . HIS A 1 304 ? -25.938 -12.942 0.136 1.00 97.44 304 HIS A C 1
ATOM 2347 O O . HIS A 1 304 ? -25.552 -12.119 -0.701 1.00 97.44 304 HIS A O 1
ATOM 2353 N N . PRO A 1 305 ? -26.922 -13.816 -0.175 1.00 97.19 305 PRO A N 1
ATOM 2354 C CA . PRO A 1 305 ? -27.480 -13.943 -1.528 1.00 97.19 305 PRO A CA 1
ATOM 2355 C C . PRO A 1 305 ? -28.038 -12.641 -2.110 1.00 97.19 305 PRO A C 1
ATOM 2357 O O . PRO A 1 305 ? -27.894 -12.387 -3.301 1.00 97.19 305 PRO A O 1
ATOM 2360 N N . GLU A 1 306 ? -28.654 -11.800 -1.276 1.00 96.19 306 GLU A N 1
ATOM 2361 C CA . GLU A 1 306 ? -29.195 -10.511 -1.729 1.00 96.19 306 GLU A CA 1
ATOM 2362 C C . GLU A 1 306 ? -28.101 -9.532 -2.156 1.00 96.19 306 GLU A C 1
ATOM 2364 O O . GLU A 1 306 ? -28.299 -8.815 -3.128 1.00 96.19 306 GLU A O 1
ATOM 2369 N N . TYR A 1 307 ? -26.929 -9.542 -1.510 1.00 97.44 307 TYR A N 1
ATOM 2370 C CA . TYR A 1 307 ? -25.799 -8.716 -1.942 1.00 97.44 307 TYR A CA 1
ATOM 2371 C C . TYR A 1 307 ? -25.288 -9.162 -3.315 1.00 97.44 307 TYR A C 1
ATOM 2373 O O . TYR A 1 307 ? -25.026 -8.337 -4.188 1.00 97.44 307 TYR A O 1
ATOM 2381 N N . LYS A 1 308 ? -25.212 -10.479 -3.545 1.00 96.31 308 LYS A N 1
ATOM 2382 C CA . LYS A 1 308 ? -24.731 -11.051 -4.813 1.00 96.31 308 LYS A CA 1
ATOM 2383 C C . LYS A 1 308 ? -25.625 -10.700 -6.013 1.00 96.31 308 LYS A C 1
ATOM 2385 O O . LYS A 1 308 ? -25.135 -10.717 -7.137 1.00 96.31 308 LYS A O 1
ATOM 2390 N N . LYS A 1 309 ? -26.900 -10.357 -5.781 1.00 97.56 309 LYS A N 1
ATOM 2391 C CA . LYS A 1 309 ? -27.863 -9.917 -6.811 1.00 97.56 309 LYS A CA 1
ATOM 2392 C C . LYS A 1 309 ? -27.795 -8.421 -7.137 1.00 97.56 309 LYS A C 1
ATOM 2394 O O . LYS A 1 309 ? -28.402 -8.005 -8.120 1.00 97.56 309 LYS A O 1
ATOM 2399 N N . LEU A 1 310 ? -27.133 -7.617 -6.304 1.00 97.88 310 LEU A N 1
ATOM 2400 C CA . LEU A 1 310 ? -27.006 -6.178 -6.524 1.00 97.88 310 LEU A CA 1
ATOM 2401 C C . LEU A 1 310 ? -26.089 -5.888 -7.718 1.00 97.88 310 LEU A C 1
ATOM 2403 O O . LEU A 1 310 ? -25.134 -6.626 -7.971 1.00 97.88 310 LEU A O 1
ATOM 2407 N N . ASP A 1 311 ? -26.351 -4.782 -8.412 1.00 98.12 311 ASP A N 1
ATOM 2408 C CA . ASP A 1 311 ? -25.370 -4.189 -9.322 1.00 98.12 311 ASP A CA 1
ATOM 2409 C C . ASP A 1 311 ? -24.172 -3.605 -8.547 1.00 98.12 311 ASP A C 1
ATOM 2411 O O . ASP A 1 311 ? -24.226 -3.409 -7.330 1.00 98.12 311 ASP A O 1
ATOM 2415 N N . ASP A 1 312 ? -23.067 -3.346 -9.245 1.00 98.06 312 ASP A N 1
ATOM 2416 C CA . ASP A 1 312 ? -21.801 -2.959 -8.612 1.00 98.06 312 ASP A CA 1
ATOM 2417 C C . ASP A 1 312 ? -21.849 -1.593 -7.907 1.00 98.06 312 ASP A C 1
ATOM 2419 O O . ASP A 1 312 ? -21.243 -1.419 -6.847 1.00 98.06 312 ASP A O 1
ATOM 2423 N N . ASP A 1 313 ? -22.651 -0.659 -8.418 1.00 97.69 313 ASP A N 1
ATOM 2424 C CA . ASP A 1 313 ? -22.891 0.641 -7.785 1.00 97.69 313 ASP A CA 1
ATOM 2425 C C . ASP A 1 313 ? -23.672 0.473 -6.467 1.00 97.69 313 ASP A C 1
ATOM 2427 O O . ASP A 1 313 ? -23.319 1.025 -5.419 1.00 97.69 313 ASP A O 1
ATOM 2431 N N . ALA A 1 314 ? -24.712 -0.364 -6.469 1.00 97.94 314 ALA A N 1
ATOM 2432 C CA . ALA A 1 314 ? -25.481 -0.713 -5.280 1.00 97.94 314 ALA A CA 1
ATOM 2433 C C . ALA A 1 314 ? -24.652 -1.491 -4.245 1.00 97.94 314 ALA A C 1
ATOM 2435 O O . ALA A 1 314 ? -24.784 -1.226 -3.044 1.00 97.94 314 ALA A O 1
ATOM 2436 N N . LYS A 1 315 ? -23.772 -2.398 -4.684 1.00 98.38 315 LYS A N 1
ATOM 2437 C CA . LYS A 1 315 ? -22.819 -3.110 -3.818 1.00 98.38 315 LYS A CA 1
ATOM 2438 C C . LYS A 1 315 ? -21.872 -2.152 -3.105 1.00 98.38 315 LYS A C 1
ATOM 2440 O O . LYS A 1 315 ? -21.811 -2.163 -1.873 1.00 98.38 315 LYS A O 1
ATOM 2445 N N . MET A 1 316 ? -21.208 -1.273 -3.859 1.00 97.62 316 MET A N 1
ATOM 2446 C CA . MET A 1 316 ? -20.338 -0.229 -3.311 1.00 97.62 316 MET A CA 1
ATOM 2447 C C . MET A 1 316 ? -21.095 0.638 -2.298 1.00 97.62 316 MET A C 1
ATOM 2449 O O . MET A 1 316 ? -20.628 0.814 -1.170 1.00 97.62 316 MET A O 1
ATOM 2453 N N . ARG A 1 317 ? -22.291 1.132 -2.653 1.00 97.56 317 ARG A N 1
ATOM 2454 C CA . ARG A 1 317 ? -23.119 1.933 -1.735 1.00 97.56 317 ARG A CA 1
ATOM 2455 C C . ARG A 1 317 ? -23.469 1.178 -0.456 1.00 97.56 317 ARG A C 1
ATOM 2457 O O . ARG A 1 317 ? -23.448 1.777 0.620 1.00 97.56 317 ARG A O 1
ATOM 2464 N N . LYS A 1 318 ? -23.767 -0.124 -0.537 1.00 97.44 318 LYS A N 1
ATOM 2465 C CA . LYS A 1 318 ? -24.060 -0.930 0.654 1.00 97.44 318 LYS A CA 1
ATOM 2466 C C . LYS A 1 318 ? -22.856 -1.111 1.562 1.00 97.44 318 LYS A C 1
ATOM 2468 O O . LYS A 1 318 ? -23.012 -0.965 2.774 1.00 97.44 318 LYS A O 1
ATOM 2473 N N . ILE A 1 319 ? -21.672 -1.354 1.008 1.00 96.94 319 ILE A N 1
ATOM 2474 C CA . ILE A 1 319 ? -20.436 -1.406 1.800 1.00 96.94 319 ILE A CA 1
ATOM 2475 C C . ILE A 1 319 ? -20.209 -0.061 2.501 1.00 96.94 319 ILE A C 1
ATOM 2477 O O . ILE A 1 319 ? -20.054 -0.023 3.723 1.00 96.94 319 ILE A O 1
ATOM 2481 N N . GLN A 1 320 ? -20.290 1.050 1.762 1.00 95.31 320 GLN A N 1
ATOM 2482 C CA . GLN A 1 320 ? -20.099 2.396 2.313 1.00 95.31 320 GLN A CA 1
ATOM 2483 C C . GLN A 1 320 ? -21.117 2.734 3.412 1.00 95.31 320 GLN A C 1
ATOM 2485 O O . GLN A 1 320 ? -20.764 3.354 4.415 1.00 95.31 320 GLN A O 1
ATOM 2490 N N . GLU A 1 321 ? -22.373 2.305 3.269 1.00 95.06 321 GLU A N 1
ATOM 2491 C CA . GLU A 1 321 ? -23.396 2.470 4.302 1.00 95.06 321 GLU A CA 1
ATOM 2492 C C . GLU A 1 321 ? -23.007 1.754 5.605 1.00 95.06 321 GLU A C 1
ATOM 2494 O O . GLU A 1 321 ? -23.079 2.351 6.684 1.00 95.06 321 GLU A O 1
ATOM 2499 N N . PHE A 1 322 ? -22.556 0.499 5.518 1.00 94.25 322 PHE A N 1
ATOM 2500 C CA . PHE A 1 322 ? -22.084 -0.260 6.679 1.00 94.25 322 PHE A CA 1
ATOM 2501 C C . PHE A 1 322 ? -20.851 0.388 7.315 1.00 94.25 322 PHE A C 1
ATOM 2503 O O . PHE A 1 322 ? -20.811 0.542 8.538 1.00 94.25 322 PHE A O 1
ATOM 2510 N N . THR A 1 323 ? -19.890 0.837 6.503 1.00 93.12 323 THR A N 1
ATOM 2511 C CA . THR A 1 323 ? -18.700 1.561 6.973 1.00 93.12 323 THR A CA 1
ATOM 2512 C C . THR A 1 323 ? -19.070 2.847 7.709 1.00 93.12 323 THR A C 1
ATOM 2514 O O . THR A 1 323 ? -18.570 3.096 8.806 1.00 93.12 323 THR A O 1
ATOM 2517 N N . ASN A 1 324 ? -19.979 3.651 7.153 1.00 90.75 324 ASN A N 1
ATOM 2518 C CA . ASN A 1 324 ? -20.407 4.907 7.767 1.00 90.75 324 ASN A CA 1
ATOM 2519 C C . ASN A 1 324 ? -21.153 4.672 9.085 1.00 90.75 324 ASN A C 1
ATOM 2521 O O . ASN A 1 324 ? -20.880 5.354 10.072 1.00 90.75 324 ASN A O 1
ATOM 2525 N N . ARG A 1 325 ? -22.038 3.668 9.143 1.00 90.88 325 ARG A N 1
ATOM 2526 C CA . ARG A 1 325 ? -22.714 3.278 10.392 1.00 90.88 325 ARG A CA 1
ATOM 2527 C C . ARG A 1 325 ? -21.719 2.803 11.449 1.00 90.88 325 ARG A C 1
ATOM 2529 O O . ARG A 1 325 ? -21.799 3.246 12.591 1.00 90.88 325 ARG A O 1
ATOM 2536 N N . ALA A 1 326 ? -20.766 1.949 11.069 1.00 90.25 326 ALA A N 1
ATOM 2537 C CA . ALA A 1 326 ? -19.719 1.480 11.973 1.00 90.25 326 ALA A CA 1
ATOM 2538 C C . ALA A 1 326 ? -18.884 2.646 12.520 1.00 90.25 326 ALA A C 1
ATOM 2540 O O . ALA A 1 326 ? -18.597 2.676 13.711 1.00 90.25 326 ALA A O 1
ATOM 2541 N N . ARG A 1 327 ? -18.580 3.652 11.689 1.00 87.69 327 ARG A N 1
ATOM 2542 C CA . ARG A 1 327 ? -17.842 4.851 12.105 1.00 87.69 327 ARG A CA 1
ATOM 2543 C C . ARG A 1 327 ? -18.586 5.675 13.148 1.00 87.69 327 ARG A C 1
ATOM 2545 O O . ARG A 1 327 ? -17.963 6.135 14.099 1.00 87.69 327 ARG A O 1
ATOM 2552 N N . VAL A 1 328 ? -19.893 5.864 12.974 1.00 88.25 328 VAL A N 1
ATOM 2553 C CA . VAL A 1 328 ? -20.720 6.601 13.942 1.00 88.25 328 VAL A CA 1
ATOM 2554 C C . VAL A 1 328 ? -20.762 5.865 15.281 1.00 88.25 328 VAL A C 1
ATOM 2556 O O . VAL A 1 328 ? -20.515 6.483 16.312 1.00 88.25 328 VAL A O 1
ATOM 2559 N N . ILE A 1 329 ? -21.004 4.550 15.258 1.00 89.00 329 ILE A N 1
ATOM 2560 C CA . ILE A 1 329 ? -21.046 3.715 16.469 1.00 89.00 329 ILE A CA 1
ATOM 2561 C C . ILE A 1 329 ? -19.695 3.750 17.190 1.00 89.00 329 ILE A C 1
ATOM 2563 O O . ILE A 1 329 ? -19.639 4.061 18.373 1.00 89.00 329 ILE A O 1
ATOM 2567 N N . ALA A 1 330 ? -18.603 3.520 16.461 1.00 89.00 330 ALA A N 1
ATOM 2568 C CA . ALA A 1 330 ? -17.252 3.506 17.009 1.00 89.00 330 ALA A CA 1
ATOM 2569 C C . ALA A 1 330 ? -16.871 4.824 17.696 1.00 89.00 330 ALA A C 1
ATOM 2571 O O . ALA A 1 330 ? -16.307 4.824 18.786 1.00 89.00 330 ALA A O 1
ATOM 2572 N N . ARG A 1 331 ? -17.201 5.962 17.073 1.00 87.62 331 ARG A N 1
ATOM 2573 C CA . ARG A 1 331 ? -16.947 7.277 17.672 1.00 87.62 331 ARG A CA 1
ATOM 2574 C C . ARG A 1 331 ? -17.790 7.503 18.916 1.00 87.62 331 ARG A C 1
ATOM 2576 O O . ARG A 1 331 ? -17.257 8.010 19.892 1.00 87.62 331 ARG A O 1
ATOM 2583 N N . ALA A 1 332 ? -19.065 7.121 18.895 1.00 89.19 332 ALA A N 1
ATOM 2584 C CA . ALA A 1 332 ? -19.936 7.250 20.060 1.00 89.19 332 ALA A CA 1
ATOM 2585 C C . ALA A 1 332 ? -19.419 6.423 21.248 1.00 89.19 332 ALA A C 1
ATOM 2587 O O . ALA A 1 332 ? -19.303 6.959 22.346 1.00 89.19 332 ALA A O 1
ATOM 2588 N N . GLU A 1 333 ? -19.028 5.167 21.012 1.00 88.56 333 GLU A N 1
ATOM 2589 C CA . GLU A 1 333 ? -18.421 4.314 22.041 1.00 88.56 333 GLU A CA 1
ATOM 2590 C C . GLU A 1 333 ? -17.112 4.907 22.580 1.00 88.56 333 GLU A C 1
ATOM 2592 O O . GLU A 1 333 ? -16.884 4.902 23.786 1.00 88.56 333 GLU A O 1
ATOM 2597 N N . MET A 1 334 ? -16.268 5.467 21.707 1.00 89.75 334 MET A N 1
ATOM 2598 C CA . MET A 1 334 ? -15.026 6.111 22.138 1.00 89.75 334 MET A CA 1
ATOM 2599 C C . MET A 1 334 ? -15.288 7.368 22.970 1.00 89.75 334 MET A C 1
ATOM 2601 O O . MET A 1 334 ? -14.605 7.593 23.961 1.00 89.75 334 MET A O 1
ATOM 2605 N N . VAL A 1 335 ? -16.271 8.192 22.589 1.00 90.62 335 VAL A N 1
ATOM 2606 C CA . VAL A 1 335 ? -16.678 9.357 23.391 1.00 90.62 335 VAL A CA 1
ATOM 2607 C C . VAL A 1 335 ? -17.121 8.898 24.774 1.00 90.62 335 VAL A C 1
ATOM 2609 O O . VAL A 1 335 ? -16.656 9.461 25.757 1.00 90.62 335 VAL A O 1
ATOM 2612 N N . GLU A 1 336 ? -17.973 7.871 24.853 1.00 89.69 336 GLU A N 1
ATOM 2613 C CA . GLU A 1 336 ? -18.435 7.306 26.124 1.00 89.69 336 GLU A CA 1
ATOM 2614 C C . GLU A 1 336 ? -17.262 6.836 26.994 1.00 89.69 336 GLU A C 1
ATOM 2616 O O . GLU A 1 336 ? -17.227 7.121 28.188 1.00 89.69 336 GLU A O 1
ATOM 2621 N N . GLU A 1 337 ? -16.273 6.172 26.395 1.00 89.44 337 GLU A N 1
ATOM 2622 C CA . GLU A 1 337 ? -15.083 5.695 27.099 1.00 89.44 337 GLU A CA 1
ATOM 2623 C C . GLU A 1 337 ? -14.188 6.841 27.595 1.00 89.44 337 GLU A C 1
ATOM 2625 O O . GLU A 1 337 ? -13.753 6.822 28.743 1.00 89.44 337 GLU A O 1
ATOM 2630 N N . LEU A 1 338 ? -13.977 7.880 26.781 1.00 89.00 338 LEU A N 1
ATOM 2631 C CA . LEU A 1 338 ? -13.170 9.051 27.152 1.00 89.00 338 LEU A CA 1
ATOM 2632 C C . LEU A 1 338 ? -13.766 9.875 28.293 1.00 89.00 338 LEU A C 1
ATOM 2634 O O . LEU A 1 338 ? -13.033 10.615 28.948 1.00 89.00 338 LEU A O 1
ATOM 2638 N N . VAL A 1 339 ? -15.084 9.810 28.479 1.00 91.12 339 VAL A N 1
ATOM 2639 C CA . VAL A 1 339 ? -15.792 10.639 29.459 1.00 91.12 339 VAL A CA 1
ATOM 2640 C C . VAL A 1 339 ? -16.326 9.863 30.658 1.00 91.12 339 VAL A C 1
ATOM 2642 O O . VAL A 1 339 ? -16.865 10.482 31.572 1.00 91.12 339 VAL A O 1
ATOM 2645 N N . ARG A 1 340 ? -16.178 8.531 30.666 1.00 89.75 340 ARG A N 1
ATOM 2646 C CA . ARG A 1 340 ? -16.771 7.627 31.663 1.00 89.75 340 ARG A CA 1
ATOM 2647 C C . ARG A 1 340 ? -16.447 8.016 33.105 1.00 89.75 340 ARG A C 1
ATOM 2649 O O . ARG A 1 340 ? -17.332 7.952 33.951 1.00 89.75 340 ARG A O 1
ATOM 2656 N N . ASP A 1 341 ? -15.207 8.428 33.348 1.00 90.12 341 ASP A N 1
ATOM 2657 C CA . ASP A 1 341 ? -14.680 8.701 34.689 1.00 90.12 341 ASP A CA 1
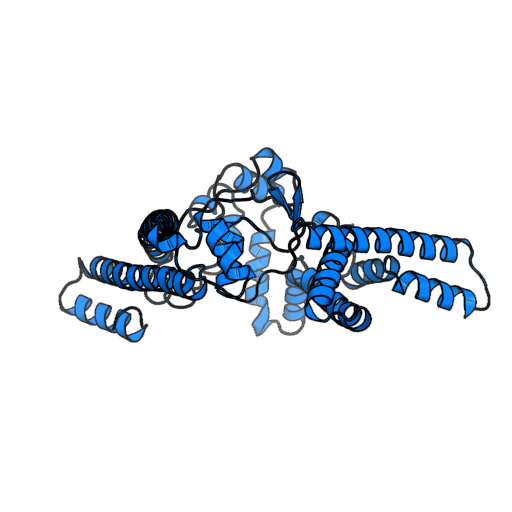ATOM 2658 C C . ASP A 1 341 ? -14.492 10.207 34.966 1.00 90.12 341 ASP A C 1
ATOM 2660 O O . ASP A 1 341 ? -13.840 10.576 35.940 1.00 90.12 341 ASP A O 1
ATOM 2664 N N . LEU A 1 342 ? -15.034 11.088 34.111 1.00 91.06 342 LEU A N 1
ATOM 2665 C CA . LEU A 1 342 ? -14.881 12.539 34.253 1.00 91.06 342 LEU A CA 1
ATOM 2666 C C . LEU A 1 342 ? -15.990 13.162 35.107 1.00 91.06 342 LEU A C 1
ATOM 2668 O O . LEU A 1 342 ? -17.182 12.916 34.905 1.00 91.06 342 LEU A O 1
ATOM 2672 N N . GLU A 1 343 ? -15.593 14.058 36.009 1.00 91.12 343 GLU A N 1
ATOM 2673 C CA . GLU A 1 343 ? -16.511 14.859 36.821 1.00 91.12 343 GLU A CA 1
ATOM 2674 C C . GLU A 1 343 ? -17.154 15.996 36.007 1.00 91.12 343 GLU A C 1
ATOM 2676 O O . GLU A 1 343 ? -16.691 16.368 34.931 1.00 91.12 343 GLU A O 1
ATOM 2681 N N . ARG A 1 344 ? -18.241 16.592 36.517 1.00 83.25 344 ARG A N 1
ATOM 2682 C CA . ARG A 1 344 ? -19.142 17.480 35.745 1.00 83.25 344 ARG A CA 1
ATOM 2683 C C . ARG A 1 344 ? -18.452 18.636 34.995 1.00 83.25 344 ARG A C 1
ATOM 2685 O O . ARG A 1 344 ? -18.898 18.993 33.905 1.00 83.25 344 ARG A O 1
ATOM 2692 N N . GLU A 1 345 ? -17.412 19.234 35.571 1.00 83.25 345 GLU A N 1
ATOM 2693 C CA . GLU A 1 3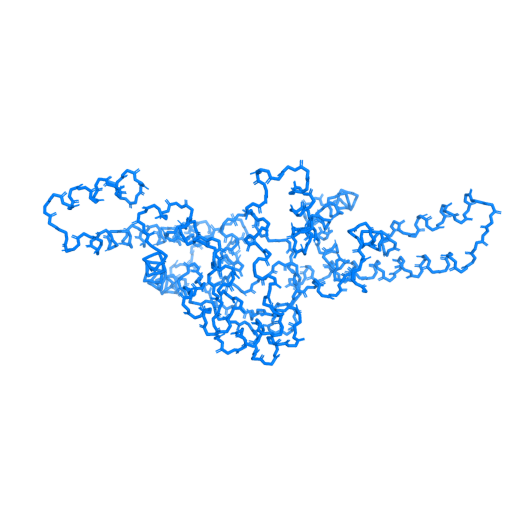45 ? -16.661 20.340 34.955 1.00 83.25 345 GLU A CA 1
ATOM 2694 C C . GLU A 1 345 ? -15.692 19.838 33.867 1.00 83.25 345 GLU A C 1
ATOM 2696 O O . GLU A 1 345 ? -15.667 20.374 32.757 1.00 83.25 345 GLU A O 1
ATOM 2701 N N . GLU A 1 346 ? -14.978 18.744 34.141 1.00 88.38 346 GLU A N 1
ATOM 2702 C CA . GLU A 1 346 ? -14.046 18.091 33.212 1.00 88.38 346 GLU A CA 1
ATOM 2703 C C . GLU A 1 346 ? -14.776 17.443 32.027 1.00 88.38 346 GLU A C 1
ATOM 2705 O O . GLU A 1 346 ? -14.336 17.552 30.881 1.00 88.38 346 GLU A O 1
ATOM 2710 N N . LEU A 1 347 ? -15.946 16.851 32.279 1.00 90.25 347 LEU A N 1
ATOM 2711 C CA . LEU A 1 347 ? -16.853 16.302 31.274 1.00 90.25 347 LEU A CA 1
ATOM 2712 C C . LEU A 1 347 ? -17.262 17.372 30.255 1.00 90.25 347 LEU A C 1
ATOM 2714 O O . LEU A 1 347 ? -17.179 17.154 29.045 1.00 90.25 347 LEU A O 1
ATOM 2718 N N . GLY A 1 348 ? -17.691 18.544 30.736 1.00 88.19 348 GLY A N 1
ATOM 2719 C CA . GLY A 1 348 ? -18.106 19.651 29.875 1.00 88.19 348 GLY A CA 1
ATOM 2720 C C . GLY A 1 348 ? -16.964 20.160 28.993 1.00 88.19 348 GLY A C 1
ATOM 2721 O O . GLY A 1 348 ? -17.162 20.396 27.795 1.00 88.19 348 GLY A O 1
ATOM 2722 N N . ALA A 1 349 ? -15.762 20.270 29.563 1.00 90.12 349 ALA A N 1
ATOM 2723 C CA . ALA A 1 349 ? -14.562 20.651 28.827 1.00 90.12 349 ALA A CA 1
ATOM 2724 C C . ALA A 1 349 ? -14.191 19.605 27.761 1.00 90.12 349 ALA A C 1
ATOM 2726 O O . ALA A 1 349 ? -13.998 19.967 26.597 1.00 90.12 349 ALA A O 1
ATOM 2727 N N . LYS A 1 350 ? -14.173 18.312 28.120 1.00 90.44 350 LYS A N 1
ATOM 2728 C CA . LYS A 1 350 ? -13.793 17.229 27.202 1.00 90.44 350 LYS A CA 1
ATOM 2729 C C . LYS A 1 350 ? -14.778 17.064 26.047 1.00 90.44 350 LYS A C 1
ATOM 2731 O O . LYS A 1 350 ? -14.360 16.940 24.900 1.00 90.44 350 LYS A O 1
ATOM 2736 N N . LEU A 1 351 ? -16.083 17.125 26.312 1.00 91.25 351 LEU A N 1
ATOM 2737 C CA . LEU A 1 351 ? -17.103 17.075 25.257 1.00 91.25 351 LEU A CA 1
ATOM 2738 C C . LEU A 1 351 ? -16.999 18.273 24.302 1.00 91.25 351 LEU A C 1
ATOM 2740 O O . LEU A 1 351 ? -17.157 18.116 23.091 1.00 91.25 351 LEU A O 1
ATOM 2744 N N . SER A 1 352 ? -16.697 19.463 24.832 1.00 89.75 352 SER A N 1
ATOM 2745 C CA . SER A 1 352 ? -16.483 20.661 24.011 1.00 89.75 352 SER A CA 1
ATOM 2746 C C . SER A 1 352 ? -15.246 20.520 23.119 1.00 89.75 352 SER A C 1
ATOM 2748 O O . SER A 1 352 ? -15.306 20.861 21.940 1.00 89.75 352 SER A O 1
ATOM 2750 N N . GLU A 1 353 ? -14.150 19.971 23.650 1.00 90.00 353 GLU A N 1
ATOM 2751 C CA . GLU A 1 353 ? -12.935 19.655 22.889 1.00 90.00 353 GLU A CA 1
ATOM 2752 C C . GLU A 1 353 ? -13.229 18.666 21.746 1.00 90.00 353 GLU A C 1
ATOM 2754 O O . GLU A 1 353 ? -12.943 18.958 20.583 1.00 90.00 353 GLU A O 1
ATOM 2759 N N . LEU A 1 354 ? -13.883 17.538 22.050 1.00 89.19 354 LEU A N 1
ATOM 2760 C CA . LEU A 1 354 ? -14.233 16.508 21.063 1.00 89.19 354 LEU A CA 1
ATOM 2761 C C . LEU A 1 354 ? -15.157 17.038 19.959 1.00 89.19 354 LEU A C 1
ATOM 2763 O O . LEU A 1 354 ? -15.035 16.635 18.799 1.00 89.19 354 LEU A O 1
ATOM 2767 N N . LYS A 1 355 ? -16.069 17.952 20.302 1.00 89.38 355 LYS A N 1
ATOM 2768 C CA . LYS A 1 355 ? -16.939 18.618 19.330 1.00 89.38 355 LYS A CA 1
ATOM 2769 C C . LYS A 1 355 ? -16.171 19.597 18.441 1.00 89.38 355 LYS A C 1
ATOM 2771 O O . LYS A 1 355 ? -16.349 19.579 17.225 1.00 89.38 355 LYS A O 1
ATOM 2776 N N . ASN A 1 356 ? -15.308 20.427 19.027 1.00 88.25 356 ASN A N 1
ATOM 2777 C CA . ASN A 1 356 ? -14.516 21.417 18.290 1.00 88.25 356 ASN A CA 1
ATOM 2778 C C . ASN A 1 356 ? -13.552 20.763 17.291 1.00 88.25 356 ASN A C 1
ATOM 2780 O O . ASN A 1 356 ? -13.357 21.279 16.193 1.00 88.25 356 ASN A O 1
ATOM 2784 N N . GLU A 1 357 ? -13.009 19.599 17.643 1.00 84.69 357 GLU A N 1
ATOM 2785 C CA . GLU A 1 357 ? -12.103 18.815 16.794 1.00 84.69 357 GLU A CA 1
ATOM 2786 C C . GLU A 1 357 ? -12.863 17.876 15.827 1.00 84.69 357 GLU A C 1
ATOM 2788 O O . GLU A 1 357 ? -12.265 17.066 15.118 1.00 84.69 357 GLU A O 1
ATOM 2793 N N . GLY A 1 358 ? -14.200 17.970 15.766 1.00 83.81 358 GLY A N 1
ATOM 2794 C CA . GLY A 1 358 ? -15.033 17.235 14.807 1.00 83.81 358 GLY A CA 1
ATOM 2795 C C . GLY A 1 358 ? -15.089 15.721 15.042 1.00 83.81 358 GLY A C 1
ATOM 2796 O O . GLY A 1 358 ? -15.342 14.950 14.105 1.00 83.81 358 GLY A O 1
ATOM 2797 N N . PHE A 1 359 ? -14.823 15.270 16.270 1.00 83.88 359 PHE A N 1
ATOM 2798 C CA . PHE A 1 359 ? -14.941 13.864 16.656 1.00 83.88 359 PHE A CA 1
ATOM 2799 C C . PHE A 1 359 ? -16.398 13.477 16.957 1.00 83.88 359 PHE A C 1
ATOM 2801 O O . PHE A 1 359 ? -16.809 12.354 16.660 1.00 83.88 359 PHE A O 1
ATOM 2808 N N . MET A 1 360 ? -17.198 14.427 17.453 1.00 82.25 360 MET A N 1
ATOM 2809 C CA . MET A 1 360 ? -18.637 14.276 17.689 1.00 82.25 360 MET A CA 1
ATOM 2810 C C . MET A 1 360 ? -19.429 15.515 17.243 1.00 82.25 360 MET A C 1
ATOM 2812 O O . MET A 1 360 ? -18.864 16.600 17.115 1.00 82.25 360 MET A O 1
ATOM 2816 N N . THR A 1 361 ? -20.727 15.343 16.982 1.00 74.81 361 THR A N 1
ATOM 2817 C CA . THR A 1 361 ? -21.650 16.393 16.500 1.00 74.81 361 THR A CA 1
ATOM 2818 C C . THR A 1 361 ? -22.474 17.015 17.619 1.00 74.81 361 THR A C 1
ATOM 2820 O O . THR A 1 361 ? -23.024 16.215 18.407 1.00 74.81 361 THR A O 1
#

pLDDT: mean 81.48, std 15.44, range [32.19, 98.38]

Secondary structure (DSSP, 8-state):
-----HHHHHHHHHHHSHHHHHHHHHHHHTTS---HHHHHHHHHHHHHHHHHHHHHHHHHHTT-EE-SPPSSHHHHHHHHHHT--SSEEEETTEEEESGGGTHHHHHHHHHHHHHHHHHHH--HHHHHHHHHHHHHHHHHHHSTHHHHHHHHHHHH-HHHHHHHHHHHHHGGGS-HHHHHHHHHH--B-B----SSS-TTHHHHTTSTTGGGGSPBPB-TT--B-B-SS-HHHHHH-TT--EE----HHHHHHHHHHHTT-------SS-TTTSTTTS-HHHHHHHHHHHHHHHHHHHHHHHHSHHHHTS-HHHHHHHHHHHHHHHHHHHHHHHHHHHHTT--HHHHHHHHHHHHHTTS--

Foldseek 3Di:
DPPPDLVNLLVLLCLQALNLLVVLVCVQVVPPHHDPVSNVSSVVSPVRLNVLLQLLQVQLVVVFFAAAQDPDQLVNLLCLQQQHDHLFGDDPQKTFHLVVVRSSSLSSNLSNQLNVVCVVPVDSVVSNVPSSVRSSCRNCVPDCVVLVVLVVVCVVPVVPRVVVNVLLVLLVVQDQLQQLLLVQPDFFAFDQDFPPPPSCSSNLSSHRPSSVVGDFDAGQLLHGHTQQDHSVCSNPPPRRMHGGHDDLLSVLQVVLVVVPLRQRAGHLDDSVQCVVQDDPVLSSVLSNVLSNVLVVVSVVQSPDPVLVPDDSNVNSVVSVVSRVVSSVVSLVVSLCVVQVPPDPVRNVVSVVVCVVSPSDD

Sequence (361 aa):
PFGRTPSAVAMQIINYSPVGIVKTFVQNIGRGRFDQRLFSQGIGRGITGTAAIFIGMEMFENDMISLDFPTTEAERNQWELEGRKANSIKVGEKWRSVLPLGPGGMLLILGGQLQQSLDENGSLSQSLLEAGPATAKSFTEQTFLVGINQFAKALNDPGRYAVNVVARTAGSTVPTIVSDVGRAVDPLERRTYVKTEGFEAPFIARVPIARQTLEPRIDVFGSPLARGGNALETMIDPTRPTRIKSDELVEELRRLFDIGFPATPTRFADEKTYTNVLTSEQITYLQEKAGLMLEEKLKNLIAHPEYKKLDDDAKMRKIQEFTNRARVIARAEMVEELVRDLEREELGAKLSELKNEGFMT